Protein AF-A0A7C4EH85-F1 (afdb_monomer_lite)

Foldseek 3Di:
DDDDDDDDDDDDDDDDDDDDDDDPDDPPDPDDPPPDPDQDDPAEAPEEDELCQAWDWDADPLDTDTDHVDDARDQDWHWYHYPLAAATWIWHHHPFKTKIWGWHQDPQRKIKIWMWIGGPFKTKTKIWIDDPQKIKMWIKIATCPCDPVNDHHSKIKIKIWIDGHPDPDDIDIDMDIDSGPQRCCVVCVPCCVVGVCVSCVSSLRNLNVAHDPLLLCLLLPDPDDLVVLLVLLVVLLVQCPPPDPVSVVVSLVVLLNNHLSSLVNLVPDDLVPHDPSSSVSSVVSNVPDDRDDPVRSVVLLQDLVNLLSQLLDPDLVSVVSSQVSVCVVPVPDDADSPDDNSRSSVSSVVVVVVVVVVPDDPPDDD

pLDDT: mean 88.01, std 15.67, range [35.91, 98.5]

Radius of gyration: 28.27 Å; chains: 1; bounding box: 76×63×94 Å

Secondary structure (DSSP, 8-state):
--PPPPPP-------PPP--PPPPP-----------PPPPPTT----B--HHHH-EEEEETTEEEEE--PPP-EEEEEEEB-TTS-SEEEEEEETTEEEEEEEEE-TTS-EEEEEEEEETTEEEEEEEEEETTEEEEEEEEEESS--TTSPPTT-EEEEEEEEETTS-PPPEEEEEEESSHHHHHHH-HHHIIIIIHHHHHHTT-GGGGPPPHHHHHHHHS----HHHHHHHHHHHHHHTT-SSHHHHHHHHHHHHHHTHHHHHHHTTS-GGGS-HHHHHHHHHHHTSS-PPPHHHHHHHHT-HHHHHHHTTSS-HHHHHHHHHHHHHH-TT----SSS-HHHHHHHHHHHHHHHHHTPPPP----

Structure (mmCIF, N/CA/C/O backbone):
data_AF-A0A7C4EH85-F1
#
_entry.id   AF-A0A7C4EH85-F1
#
loop_
_atom_site.group_PDB
_atom_site.id
_atom_site.type_symbol
_atom_site.label_atom_id
_atom_site.label_alt_id
_atom_site.label_comp_id
_atom_site.label_asym_id
_atom_site.label_entity_id
_atom_site.label_seq_id
_atom_site.pdbx_PDB_ins_code
_atom_site.Cartn_x
_atom_site.Cartn_y
_atom_site.Cartn_z
_atom_site.occupancy
_atom_site.B_iso_or_equiv
_atom_site.auth_seq_id
_atom_site.auth_comp_id
_atom_site.auth_asym_id
_atom_site.auth_atom_id
_atom_site.pdbx_PDB_model_num
ATOM 1 N N . MET A 1 1 ? 41.315 37.214 -59.707 1.00 48.12 1 MET A N 1
ATOM 2 C CA . MET A 1 1 ? 40.025 37.128 -58.991 1.00 48.12 1 MET A CA 1
ATOM 3 C C . MET A 1 1 ? 38.889 37.220 -59.999 1.00 48.12 1 MET A C 1
ATOM 5 O O . MET A 1 1 ? 38.723 38.294 -60.564 1.00 48.12 1 MET A O 1
ATOM 9 N N . PRO A 1 2 ? 38.135 36.138 -60.248 1.00 49.56 2 PRO A N 1
ATOM 10 C CA . PRO A 1 2 ? 36.801 36.237 -60.826 1.00 49.56 2 PRO A CA 1
ATOM 11 C C . PRO A 1 2 ? 35.727 35.761 -59.833 1.00 49.56 2 PRO A C 1
ATOM 13 O O . PRO A 1 2 ? 35.886 34.754 -59.143 1.00 49.56 2 PRO A O 1
ATOM 16 N N . LEU A 1 3 ? 34.648 36.538 -59.759 1.00 46.41 3 LEU A N 1
ATOM 17 C CA . LEU A 1 3 ? 33.429 36.288 -58.993 1.00 46.41 3 LEU A CA 1
ATOM 18 C C . LEU A 1 3 ? 32.558 35.250 -59.720 1.00 46.41 3 LEU A C 1
ATOM 20 O O . LEU A 1 3 ? 32.231 35.438 -60.890 1.00 46.41 3 LEU A O 1
ATOM 24 N N . PHE A 1 4 ? 32.159 34.188 -59.018 1.00 42.84 4 PHE A N 1
ATOM 25 C CA . PHE A 1 4 ? 31.114 33.252 -59.449 1.00 42.84 4 PHE A CA 1
ATOM 26 C C . PHE A 1 4 ? 29.771 33.641 -58.808 1.00 42.84 4 PHE A C 1
ATOM 28 O O . PHE A 1 4 ? 29.746 33.907 -57.604 1.00 42.84 4 PHE A O 1
ATOM 35 N N . PRO A 1 5 ? 28.647 33.639 -59.547 1.00 60.78 5 PRO A N 1
ATOM 36 C CA . PRO A 1 5 ? 27.327 33.800 -58.953 1.00 60.78 5 PRO A CA 1
ATOM 37 C C . PRO A 1 5 ? 26.795 32.452 -58.435 1.00 60.78 5 PRO A C 1
ATOM 39 O O . PRO A 1 5 ? 26.790 31.451 -59.150 1.00 60.78 5 PRO A O 1
ATOM 42 N N . MET A 1 6 ? 26.326 32.436 -57.184 1.00 49.03 6 MET A N 1
ATOM 43 C CA . MET A 1 6 ? 25.548 31.336 -56.606 1.00 49.03 6 MET A CA 1
ATOM 44 C C . MET A 1 6 ? 24.111 31.374 -57.142 1.00 49.03 6 MET A C 1
ATOM 46 O O . MET A 1 6 ? 23.395 32.352 -56.936 1.00 49.03 6 MET A O 1
ATOM 50 N N . ALA A 1 7 ? 23.677 30.291 -57.785 1.00 46.84 7 ALA A N 1
ATOM 51 C CA . ALA A 1 7 ? 22.277 30.050 -58.113 1.00 46.84 7 ALA A CA 1
ATOM 52 C C . ALA A 1 7 ? 21.573 29.388 -56.915 1.00 46.84 7 ALA A C 1
ATOM 54 O O . ALA A 1 7 ? 21.952 28.298 -56.490 1.00 46.84 7 ALA A O 1
ATOM 55 N N . VAL A 1 8 ? 20.552 30.052 -56.369 1.00 46.44 8 VAL A N 1
ATOM 56 C CA . VAL A 1 8 ? 19.669 29.513 -55.325 1.00 46.44 8 VAL A CA 1
ATOM 57 C C . VAL A 1 8 ? 18.493 28.812 -56.003 1.00 46.44 8 VAL A C 1
ATOM 59 O O . VAL A 1 8 ? 17.715 29.442 -56.717 1.00 46.44 8 VAL A O 1
ATOM 62 N N . LEU A 1 9 ? 18.369 27.503 -55.783 1.00 43.34 9 LEU A N 1
ATOM 63 C CA . LEU A 1 9 ? 17.254 26.685 -56.255 1.00 43.34 9 LEU A CA 1
ATOM 64 C C . LEU A 1 9 ? 16.119 26.751 -55.217 1.00 43.34 9 LEU A C 1
ATOM 66 O O . LEU A 1 9 ? 16.238 26.194 -54.127 1.00 43.34 9 LEU A O 1
ATOM 70 N N . VAL A 1 10 ? 15.028 27.450 -55.532 1.00 43.28 10 VAL A N 1
ATOM 71 C CA . VAL A 1 10 ? 13.813 27.483 -54.702 1.00 43.28 10 VAL A CA 1
ATOM 72 C C . VAL A 1 10 ? 12.878 26.376 -55.185 1.00 43.28 10 VAL A C 1
ATOM 74 O O . VAL A 1 10 ? 12.303 26.471 -56.266 1.00 43.28 10 VAL A O 1
ATOM 77 N N . ALA A 1 11 ? 12.735 25.313 -54.395 1.00 44.03 11 ALA A N 1
ATOM 78 C CA . ALA A 1 11 ? 11.746 24.269 -54.640 1.00 44.03 11 ALA A CA 1
ATOM 79 C C . ALA A 1 11 ? 10.376 24.721 -54.105 1.00 44.03 11 ALA A C 1
ATOM 81 O O . ALA A 1 11 ? 10.183 24.874 -52.899 1.00 44.03 11 ALA A O 1
ATOM 82 N N . SER A 1 12 ? 9.422 24.948 -55.007 1.00 39.84 12 SER A N 1
ATOM 83 C CA . SER A 1 12 ? 8.027 25.235 -54.665 1.00 39.84 12 SER A CA 1
ATOM 84 C C . SER A 1 12 ? 7.312 23.954 -54.232 1.00 39.84 12 SER A C 1
ATOM 86 O O . SER A 1 12 ? 7.068 23.061 -55.041 1.00 39.84 12 SER A O 1
ATOM 88 N N . VAL A 1 13 ? 6.954 23.869 -52.951 1.00 49.12 13 VAL A N 1
ATOM 89 C CA . VAL A 1 13 ? 6.080 22.819 -52.413 1.00 49.12 13 VAL A CA 1
ATOM 90 C C . VAL A 1 13 ? 4.628 23.243 -52.635 1.00 49.12 13 VAL A C 1
ATOM 92 O O . VAL A 1 13 ? 4.163 24.223 -52.056 1.00 49.12 13 VAL A O 1
ATOM 95 N N . ALA A 1 14 ? 3.911 22.516 -53.491 1.00 47.09 14 ALA A N 1
ATOM 96 C CA . ALA A 1 14 ? 2.476 22.685 -53.678 1.00 47.09 14 ALA A CA 1
ATOM 97 C C . ALA A 1 14 ? 1.724 22.085 -52.477 1.00 47.09 14 ALA A C 1
ATOM 99 O O . ALA A 1 14 ? 1.715 20.872 -52.275 1.00 47.09 14 ALA A O 1
ATOM 100 N N . LEU A 1 15 ? 1.101 22.945 -51.670 1.00 50.19 15 LEU A N 1
ATOM 101 C CA . LEU A 1 15 ? 0.204 22.550 -50.585 1.00 50.19 15 LEU A CA 1
ATOM 102 C C . LEU A 1 15 ? -1.139 22.103 -51.177 1.00 50.19 15 LEU A C 1
ATOM 104 O O . LEU A 1 15 ? -1.885 22.912 -51.730 1.00 50.19 15 LEU A O 1
ATOM 108 N N . ALA A 1 16 ? -1.451 20.813 -51.054 1.00 50.12 16 ALA A N 1
ATOM 109 C CA . ALA A 1 16 ? -2.775 20.286 -51.358 1.00 50.12 16 ALA A CA 1
ATOM 110 C C . ALA A 1 16 ? -3.797 20.838 -50.350 1.00 50.12 16 ALA A C 1
ATOM 112 O O . ALA A 1 16 ? -3.613 20.727 -49.137 1.00 50.12 16 ALA A O 1
ATOM 113 N N . GLN A 1 17 ? -4.872 21.447 -50.854 1.00 54.22 17 GLN A N 1
ATOM 114 C CA . GLN A 1 17 ? -5.958 21.953 -50.018 1.00 54.22 17 GLN A CA 1
ATOM 115 C C . GLN A 1 17 ? -6.784 20.790 -49.438 1.00 54.22 17 GLN A C 1
ATOM 117 O O . GLN A 1 17 ? -7.094 19.842 -50.164 1.00 54.22 17 GLN A O 1
ATOM 122 N N . PRO A 1 18 ? -7.172 20.846 -48.152 1.00 56.66 18 PRO A N 1
ATOM 123 C CA . PRO A 1 18 ? -8.007 19.823 -47.542 1.00 56.66 18 PRO A CA 1
ATOM 124 C C . PRO A 1 18 ? -9.423 19.874 -48.127 1.00 56.66 18 PRO A C 1
ATOM 126 O O . PRO A 1 18 ? -10.150 20.852 -47.966 1.00 56.66 18 PRO A O 1
ATOM 129 N N . THR A 1 19 ? -9.834 18.792 -48.785 1.00 60.72 19 THR A N 1
ATOM 130 C CA . THR A 1 19 ? -11.224 18.558 -49.188 1.00 60.72 19 THR A CA 1
ATOM 131 C C . THR A 1 19 ? -12.105 18.411 -47.949 1.00 60.72 19 THR A C 1
ATOM 133 O O . THR A 1 19 ? -12.072 17.386 -47.264 1.00 60.72 19 THR A O 1
ATOM 136 N N . THR A 1 20 ? -12.905 19.433 -47.660 1.00 54.06 20 THR A N 1
ATOM 137 C CA . THR A 1 20 ? -13.952 19.412 -46.639 1.00 54.06 20 THR A CA 1
ATOM 138 C C . THR A 1 20 ? -15.094 18.502 -47.092 1.00 54.06 20 THR A C 1
ATOM 140 O O . THR A 1 20 ? -15.837 18.809 -48.022 1.00 54.06 20 THR A O 1
ATOM 143 N N . ARG A 1 21 ? -15.243 17.343 -46.437 1.00 60.81 21 ARG A N 1
ATOM 144 C CA . ARG A 1 21 ? -16.452 16.520 -46.580 1.00 60.81 21 ARG A CA 1
ATOM 145 C C . ARG A 1 21 ? -17.619 17.201 -45.848 1.00 60.81 21 ARG A C 1
ATOM 147 O O . ARG A 1 21 ? -17.428 17.632 -44.711 1.00 60.81 21 ARG A O 1
ATOM 154 N N . PRO A 1 22 ? -18.817 17.280 -46.452 1.00 59.03 22 PRO A N 1
ATOM 155 C CA . PRO A 1 22 ? -19.998 17.813 -45.785 1.00 59.03 22 PRO A CA 1
ATOM 156 C C . PRO A 1 22 ? -20.399 16.912 -44.610 1.00 59.03 22 PRO A C 1
ATOM 158 O O . PRO A 1 22 ? -20.541 15.697 -44.757 1.00 59.03 22 PRO A O 1
ATOM 161 N N . ILE A 1 23 ? -20.555 17.521 -43.435 1.00 68.31 23 ILE A N 1
ATOM 162 C CA . ILE A 1 23 ? -21.035 16.868 -42.215 1.00 68.31 23 ILE A CA 1
ATOM 163 C C . ILE A 1 23 ? -22.553 16.667 -42.369 1.00 68.31 23 ILE A C 1
ATOM 165 O O . ILE A 1 23 ? -23.255 17.649 -42.625 1.00 68.31 23 ILE A O 1
ATOM 169 N N . PRO A 1 24 ? -23.084 15.438 -42.247 1.00 65.75 24 PRO A N 1
ATOM 170 C CA . PRO A 1 24 ? -24.524 15.217 -42.284 1.00 65.75 24 PRO A CA 1
ATOM 171 C C . PRO A 1 24 ? -25.209 15.921 -41.098 1.00 65.75 24 PRO A C 1
ATOM 173 O O . PRO A 1 24 ? -24.634 15.979 -40.008 1.00 65.75 24 PRO A O 1
ATOM 176 N N . PRO A 1 25 ? -26.427 16.462 -41.282 1.00 59.72 25 PRO A N 1
ATOM 177 C CA . PRO A 1 25 ? -27.157 17.141 -40.218 1.00 59.72 25 PRO A CA 1
ATOM 178 C C . PRO A 1 25 ? -27.381 16.188 -39.041 1.00 59.72 25 PRO A C 1
ATOM 180 O O . PRO A 1 25 ? -27.838 15.058 -39.214 1.00 59.72 25 PRO A O 1
ATOM 183 N N . ALA A 1 26 ? -27.033 16.648 -37.840 1.00 55.09 26 ALA A N 1
ATOM 184 C CA . ALA A 1 26 ? -27.200 15.887 -36.614 1.00 55.09 26 ALA A CA 1
ATOM 185 C C . ALA A 1 26 ? -28.689 15.598 -36.379 1.00 55.09 26 ALA A C 1
ATOM 187 O O . ALA A 1 26 ? -29.477 16.503 -36.104 1.00 55.09 26 ALA A O 1
ATOM 188 N N . THR A 1 27 ? -29.073 14.326 -36.472 1.00 58.28 27 THR A N 1
ATOM 189 C CA . THR A 1 27 ? -30.375 13.846 -36.012 1.00 58.28 27 THR A CA 1
ATOM 190 C C . THR A 1 27 ? -30.449 14.067 -34.503 1.00 58.28 27 THR A C 1
ATOM 192 O O . THR A 1 27 ? -29.831 13.338 -33.727 1.00 58.28 27 THR A O 1
ATOM 195 N N . VAL A 1 28 ? -31.173 15.106 -34.080 1.00 44.75 28 VAL A N 1
ATOM 196 C CA . VAL A 1 28 ? -31.440 15.401 -32.669 1.00 44.75 28 VAL A CA 1
ATOM 197 C C . VAL A 1 28 ? -32.344 14.294 -32.130 1.00 44.75 28 VAL A C 1
ATOM 199 O O . VAL A 1 28 ? -33.560 14.315 -32.312 1.00 44.75 28 VAL A O 1
ATOM 202 N N . ALA A 1 29 ? -31.742 13.280 -31.512 1.00 49.78 29 ALA A N 1
ATOM 203 C CA . ALA A 1 29 ? -32.477 12.260 -30.783 1.00 49.78 29 ALA A CA 1
ATOM 204 C C . ALA A 1 29 ? -33.235 12.941 -29.636 1.00 49.78 29 ALA A C 1
ATOM 206 O O . ALA A 1 29 ? -32.626 13.599 -28.794 1.00 49.78 29 ALA A O 1
ATOM 207 N N . ALA A 1 30 ? -34.562 12.799 -29.625 1.00 45.06 30 ALA A N 1
ATOM 208 C CA . ALA A 1 30 ? -35.423 13.318 -28.573 1.00 45.06 30 ALA A CA 1
ATOM 209 C C . ALA A 1 30 ? -34.928 12.821 -27.206 1.00 45.06 30 ALA A C 1
ATOM 211 O O . ALA A 1 30 ? -35.024 11.634 -26.878 1.00 45.06 30 ALA A O 1
ATOM 212 N N . THR A 1 31 ? -34.362 13.732 -26.419 1.00 42.31 31 THR A N 1
ATOM 213 C CA . THR A 1 31 ? -33.866 13.478 -25.071 1.00 42.31 31 THR A CA 1
ATOM 214 C C . THR A 1 31 ? -35.053 13.102 -24.196 1.00 42.31 31 THR A C 1
ATOM 216 O O . THR A 1 31 ? -35.865 13.946 -23.820 1.00 42.31 31 THR A O 1
ATOM 219 N N . ARG A 1 32 ? -35.181 11.809 -23.876 1.00 40.78 32 ARG A N 1
ATOM 220 C CA . ARG A 1 32 ? -36.096 11.361 -22.823 1.00 40.78 32 ARG A CA 1
ATOM 221 C C . ARG A 1 32 ? -35.744 12.126 -21.539 1.00 40.78 32 ARG A C 1
ATOM 223 O O . ARG A 1 32 ? -34.559 12.183 -21.203 1.00 40.78 32 ARG A O 1
ATOM 230 N N . PRO A 1 33 ? -36.724 12.710 -20.826 1.00 43.03 33 PRO A N 1
ATOM 231 C CA . PRO A 1 33 ? -36.460 13.386 -19.565 1.00 43.03 33 PRO A CA 1
ATOM 232 C C . PRO A 1 33 ? -35.800 12.391 -18.611 1.00 43.03 33 PRO A C 1
ATOM 234 O O . PRO A 1 33 ? -36.385 11.368 -18.253 1.00 43.03 33 PRO A O 1
ATOM 237 N N . VAL A 1 34 ? -34.548 12.668 -18.244 1.00 53.91 34 VAL A N 1
ATOM 238 C CA . VAL A 1 34 ? -33.833 11.908 -17.222 1.00 53.91 34 VAL A CA 1
ATOM 239 C C . VAL A 1 34 ? -34.588 12.148 -15.924 1.00 53.91 34 VAL A C 1
ATOM 241 O O . VAL A 1 34 ? -34.595 13.262 -15.400 1.00 53.91 34 VAL A O 1
ATOM 244 N N . PHE A 1 35 ? -35.279 11.117 -15.445 1.00 40.50 35 PHE A N 1
ATOM 245 C CA . PHE A 1 35 ? -35.987 11.155 -14.175 1.00 40.50 35 PHE A CA 1
ATOM 246 C C . PHE A 1 35 ? -34.942 11.371 -13.078 1.00 40.50 35 PHE A C 1
ATOM 248 O O . PHE A 1 35 ? -34.214 10.452 -12.710 1.00 40.50 35 PHE A O 1
ATOM 255 N N . ARG A 1 36 ? -34.800 12.616 -12.615 1.00 50.03 36 ARG A N 1
ATOM 256 C CA . ARG A 1 36 ? -33.929 12.958 -11.493 1.00 50.03 36 ARG A CA 1
ATOM 257 C C . ARG A 1 36 ? -34.681 12.498 -10.241 1.00 50.03 36 ARG A C 1
ATOM 259 O O . ARG A 1 36 ? -35.723 13.086 -9.950 1.00 50.03 36 ARG A O 1
ATOM 266 N N . PRO A 1 37 ? -34.249 11.429 -9.548 1.00 57.47 37 PRO A N 1
ATOM 267 C CA . PRO A 1 37 ? -34.925 11.013 -8.328 1.00 57.47 37 PRO A CA 1
ATOM 268 C C . PRO A 1 37 ? -34.951 12.193 -7.352 1.00 57.47 37 PRO A C 1
ATOM 270 O O . PRO A 1 37 ? -33.990 12.964 -7.280 1.00 57.47 37 PRO A O 1
ATOM 273 N N . ALA A 1 38 ? -36.071 12.358 -6.645 1.00 67.56 38 ALA A N 1
ATOM 274 C CA . ALA A 1 38 ? -36.221 13.419 -5.660 1.00 67.56 38 ALA A CA 1
ATOM 275 C C . ALA A 1 38 ? -35.059 13.364 -4.646 1.00 67.56 38 ALA A C 1
ATOM 277 O O . ALA A 1 38 ? -34.637 12.263 -4.268 1.00 67.56 38 ALA A O 1
ATOM 278 N N . PRO A 1 39 ? -34.518 14.520 -4.219 1.00 64.31 39 PRO A N 1
ATOM 279 C CA . PRO A 1 39 ? -33.462 14.552 -3.217 1.00 64.31 39 PRO A CA 1
ATOM 280 C C . PRO A 1 39 ? -33.951 13.835 -1.955 1.00 64.31 39 PRO A C 1
ATOM 282 O O . PRO A 1 39 ? -34.999 14.179 -1.408 1.00 64.31 39 PRO A O 1
ATOM 285 N N . ARG A 1 40 ? -33.220 12.801 -1.519 1.00 66.19 40 ARG A N 1
ATOM 286 C CA . ARG A 1 40 ? -33.536 12.100 -0.267 1.00 66.19 40 ARG A CA 1
ATOM 287 C C . ARG A 1 40 ? -33.377 13.064 0.918 1.00 66.19 40 ARG A C 1
ATOM 289 O O . ARG A 1 40 ? -32.521 13.951 0.845 1.00 66.19 40 ARG A O 1
ATOM 296 N N . PRO A 1 41 ? -34.154 12.895 2.002 1.00 68.81 41 PRO A N 1
ATOM 297 C CA . PRO A 1 41 ? -34.027 13.723 3.195 1.00 68.81 41 PRO A CA 1
ATOM 298 C C . PRO A 1 41 ? -32.587 13.729 3.726 1.00 68.81 41 PRO A C 1
ATOM 300 O O . PRO A 1 41 ? -31.905 12.701 3.770 1.00 68.81 41 PRO A O 1
ATOM 303 N N . LEU A 1 42 ? -32.111 14.912 4.114 1.00 71.38 42 LEU A N 1
ATOM 304 C CA . LEU A 1 42 ? -30.781 15.098 4.686 1.00 71.38 42 LEU A CA 1
ATOM 305 C C . LEU A 1 42 ? -30.657 14.305 5.997 1.00 71.38 42 LEU A C 1
ATOM 307 O O . LEU A 1 42 ? -31.490 14.444 6.887 1.00 71.38 42 LEU A O 1
ATOM 311 N N . GLY A 1 43 ? -29.595 13.506 6.127 1.00 76.00 43 GLY A N 1
ATOM 312 C CA . GLY A 1 43 ? -29.253 12.820 7.379 1.00 76.00 43 GLY A CA 1
ATOM 313 C C . GLY A 1 43 ? -29.816 11.407 7.551 1.00 76.00 43 GLY A C 1
ATOM 314 O O . GLY A 1 43 ? -29.549 10.787 8.577 1.00 76.00 43 GLY A O 1
ATOM 315 N N . GLU A 1 44 ? -30.529 10.852 6.566 1.00 87.25 44 GLU A N 1
ATOM 316 C CA . GLU A 1 44 ? -30.955 9.452 6.654 1.00 87.25 44 GLU A CA 1
ATOM 317 C C . GLU A 1 44 ? -29.749 8.494 6.676 1.00 87.25 44 GLU A C 1
ATOM 319 O O . GLU A 1 44 ? -28.809 8.666 5.879 1.00 87.25 44 GLU A O 1
ATOM 324 N N . PRO A 1 45 ? -29.766 7.460 7.537 1.00 93.12 45 PRO A N 1
ATOM 325 C CA . PRO A 1 45 ? -28.723 6.443 7.554 1.00 93.12 45 PRO A CA 1
ATOM 326 C C . PRO A 1 45 ? -28.618 5.756 6.187 1.00 93.12 45 PRO A C 1
ATOM 328 O O . PRO A 1 45 ? -29.604 5.585 5.472 1.00 93.12 45 PRO A O 1
ATOM 331 N N . LEU A 1 46 ? -27.406 5.356 5.804 1.00 92.38 46 LEU A N 1
ATOM 332 C CA . LEU A 1 46 ? -27.154 4.669 4.530 1.00 92.38 46 LEU A CA 1
ATOM 333 C C . LEU A 1 46 ? -27.583 3.194 4.536 1.00 92.38 46 LEU A C 1
ATOM 335 O O . LEU A 1 46 ? -27.589 2.555 3.487 1.00 92.38 46 LEU A O 1
ATOM 339 N N . GLY A 1 47 ? -27.953 2.658 5.700 1.00 94.94 47 GLY A N 1
ATOM 340 C CA . GLY A 1 47 ? -28.217 1.236 5.880 1.00 94.94 47 GLY A CA 1
ATOM 341 C C . GLY A 1 47 ? -26.921 0.427 5.921 1.00 94.94 47 GLY A C 1
ATOM 342 O O . GLY A 1 47 ? -25.907 0.896 6.441 1.00 94.94 47 GLY A O 1
ATOM 343 N N . LYS A 1 48 ? -26.972 -0.802 5.398 1.00 97.19 48 LYS A N 1
ATOM 344 C CA . LYS A 1 48 ? -25.820 -1.707 5.313 1.00 97.19 48 LYS A CA 1
ATOM 345 C C . LYS A 1 48 ? -25.141 -1.554 3.957 1.00 97.19 48 LYS A C 1
ATOM 347 O O . LYS A 1 48 ? -25.785 -1.799 2.939 1.00 97.19 48 LYS A O 1
ATOM 352 N N . VAL A 1 49 ? -23.866 -1.181 3.947 1.00 97.06 49 VAL A N 1
ATOM 353 C CA . VAL A 1 49 ? -23.077 -1.019 2.717 1.00 97.06 49 VAL A CA 1
ATOM 354 C C . VAL A 1 49 ? -21.694 -1.636 2.947 1.00 97.06 49 VAL A C 1
ATOM 356 O O . VAL A 1 49 ? -21.087 -1.336 3.975 1.00 97.06 49 VAL A O 1
ATOM 359 N N . PRO A 1 50 ? -21.196 -2.504 2.049 1.00 96.81 50 PRO A N 1
ATOM 360 C CA . PRO A 1 50 ? -19.893 -3.135 2.224 1.00 96.81 50 PRO A CA 1
ATOM 361 C C . PRO A 1 50 ? -18.761 -2.113 2.101 1.00 96.81 50 PRO A C 1
ATOM 363 O O . PRO A 1 50 ? -18.856 -1.141 1.341 1.00 96.81 50 PRO A O 1
ATOM 366 N N . LEU A 1 51 ? -17.661 -2.353 2.817 1.00 96.62 51 LEU A N 1
ATOM 367 C CA . LEU A 1 51 ? -16.520 -1.435 2.855 1.00 96.62 51 LEU A CA 1
ATOM 368 C C . LEU A 1 51 ? -15.992 -1.122 1.451 1.00 96.62 51 LEU A C 1
ATOM 370 O O . LEU A 1 51 ? -15.743 0.036 1.141 1.00 96.62 51 LEU A O 1
ATOM 374 N N . ARG A 1 52 ? -15.904 -2.128 0.572 1.00 94.69 52 ARG A N 1
ATOM 375 C CA . ARG A 1 52 ? -15.380 -1.985 -0.800 1.00 94.69 52 ARG A CA 1
ATOM 376 C C . ARG A 1 52 ? -16.203 -1.081 -1.726 1.00 94.69 52 ARG A C 1
ATOM 378 O O . ARG A 1 52 ? -15.682 -0.676 -2.767 1.00 94.69 52 ARG A O 1
ATOM 385 N N . ASP A 1 53 ? -17.464 -0.822 -1.381 1.00 95.56 53 ASP A N 1
ATOM 386 C CA . ASP A 1 53 ? -18.357 0.080 -2.118 1.00 95.56 53 ASP A CA 1
ATOM 387 C C . ASP A 1 53 ? -18.315 1.489 -1.501 1.00 95.56 53 ASP A C 1
ATOM 389 O O . ASP A 1 53 ? -18.425 2.498 -2.200 1.00 95.56 53 ASP A O 1
ATOM 393 N N . LEU A 1 54 ? -18.087 1.575 -0.185 1.00 96.00 54 LEU A N 1
ATOM 394 C CA . LEU A 1 54 ? -17.936 2.842 0.527 1.00 96.00 54 LEU A CA 1
ATOM 395 C C . LEU A 1 54 ? -16.569 3.484 0.317 1.00 96.00 54 LEU A C 1
ATOM 397 O O . LEU A 1 54 ? -16.521 4.684 0.054 1.00 96.00 54 LEU A O 1
ATOM 401 N N . CYS A 1 55 ? -15.492 2.720 0.486 1.00 97.00 55 CYS A N 1
ATOM 402 C CA . CYS A 1 55 ? -14.104 3.164 0.519 1.00 97.00 55 CYS A CA 1
ATOM 403 C C . CYS A 1 55 ? -13.206 2.086 -0.091 1.00 97.00 55 CYS A C 1
ATOM 405 O O . CYS A 1 55 ? -12.823 1.123 0.576 1.00 97.00 55 CYS A O 1
ATOM 407 N N . ARG A 1 56 ? -12.842 2.246 -1.360 1.00 96.38 56 ARG A N 1
ATOM 408 C CA . ARG A 1 56 ? -11.833 1.402 -1.994 1.00 96.38 56 ARG A CA 1
ATOM 409 C C . ARG A 1 56 ? -10.548 2.191 -2.153 1.00 96.38 56 ARG A C 1
ATOM 411 O O . ARG A 1 56 ? -10.490 3.127 -2.948 1.00 96.38 56 ARG A O 1
ATOM 418 N N . LEU A 1 57 ? -9.537 1.775 -1.400 1.00 97.12 57 LEU A N 1
ATOM 419 C CA . LEU A 1 57 ? -8.188 2.312 -1.484 1.00 97.12 57 LEU A CA 1
ATOM 420 C C . LEU A 1 57 ? -7.396 1.559 -2.558 1.00 97.12 57 LEU A C 1
ATOM 422 O O . LEU A 1 57 ? -7.346 0.327 -2.545 1.00 97.12 57 LEU A O 1
ATOM 426 N N . SER A 1 58 ? -6.757 2.278 -3.471 1.00 96.06 58 SER A N 1
ATOM 427 C CA . SER A 1 58 ? -5.858 1.725 -4.490 1.00 96.06 58 SER A CA 1
ATOM 428 C C . SER A 1 58 ? -4.586 2.562 -4.606 1.00 96.06 58 SER A C 1
ATOM 430 O O . SER A 1 58 ? -4.526 3.688 -4.122 1.00 96.06 58 SER A O 1
ATOM 432 N N . MET A 1 59 ? -3.553 1.991 -5.228 1.00 95.12 59 MET A N 1
ATOM 433 C CA . MET A 1 59 ? -2.358 2.727 -5.640 1.00 95.12 59 MET A CA 1
ATOM 434 C C . MET A 1 59 ? -2.428 2.977 -7.146 1.00 95.12 59 MET A C 1
ATOM 436 O O . MET A 1 59 ? -2.484 2.022 -7.919 1.00 95.12 59 MET A O 1
ATOM 440 N N . GLU A 1 60 ? -2.382 4.238 -7.566 1.00 93.00 60 GLU A N 1
ATOM 441 C CA . GLU A 1 60 ? -2.316 4.646 -8.970 1.00 93.00 60 GLU A CA 1
ATOM 442 C C . GLU A 1 60 ? -1.184 5.660 -9.148 1.00 93.00 60 GLU A C 1
ATOM 444 O O . GLU A 1 60 ? -1.169 6.709 -8.514 1.00 93.00 60 GLU A O 1
ATOM 449 N N . ASN A 1 61 ? -0.197 5.347 -9.994 1.00 88.38 61 ASN A N 1
ATOM 450 C CA . ASN A 1 61 ? 0.958 6.222 -10.256 1.00 88.38 61 ASN A CA 1
ATOM 451 C C . ASN A 1 61 ? 1.686 6.699 -8.978 1.00 88.38 61 ASN A C 1
ATOM 453 O O . ASN A 1 61 ? 2.093 7.856 -8.878 1.00 88.38 61 ASN A O 1
ATOM 457 N N . GLY A 1 62 ? 1.815 5.822 -7.976 1.00 89.44 62 GLY A N 1
ATOM 458 C CA . GLY A 1 62 ? 2.430 6.153 -6.683 1.00 89.44 62 GLY A CA 1
ATOM 459 C C . GLY A 1 62 ? 1.543 6.980 -5.739 1.00 89.44 62 GLY A C 1
ATOM 460 O O . GLY A 1 62 ? 1.978 7.328 -4.640 1.00 89.44 62 GLY A O 1
ATOM 461 N N . GLN A 1 63 ? 0.299 7.270 -6.125 1.00 95.69 63 GLN A N 1
ATOM 462 C CA . GLN A 1 63 ? -0.686 7.975 -5.310 1.00 95.69 63 GLN A CA 1
ATOM 463 C C . GLN A 1 63 ? -1.740 7.015 -4.763 1.00 95.69 63 GLN A C 1
ATOM 465 O O . GLN A 1 63 ? -2.154 6.072 -5.432 1.00 95.69 63 GLN A O 1
ATOM 470 N N . ILE A 1 64 ? -2.161 7.257 -3.527 1.00 97.00 64 ILE A N 1
ATOM 471 C CA . ILE A 1 64 ? -3.289 6.592 -2.897 1.00 97.00 64 ILE A CA 1
ATOM 472 C C . ILE A 1 64 ? -4.546 7.225 -3.478 1.00 97.00 64 ILE A C 1
ATOM 474 O O . ILE A 1 64 ? -4.820 8.407 -3.263 1.00 97.00 64 ILE A O 1
ATOM 478 N N . GLU A 1 65 ? -5.318 6.424 -4.192 1.00 97.00 65 GLU A N 1
ATOM 479 C CA . GLU A 1 65 ? -6.623 6.804 -4.702 1.00 97.00 65 GLU A CA 1
ATOM 480 C C . GLU A 1 65 ? -7.715 6.200 -3.829 1.00 97.00 65 GLU A C 1
ATOM 482 O O . GLU A 1 65 ? -7.596 5.086 -3.311 1.00 97.00 65 GLU A O 1
ATOM 487 N N . VAL A 1 66 ? -8.791 6.964 -3.656 1.00 96.69 66 VAL A N 1
ATOM 488 C CA . VAL A 1 66 ? -9.970 6.525 -2.915 1.00 96.69 66 VAL A CA 1
ATOM 489 C C . VAL A 1 66 ? -11.160 6.615 -3.843 1.00 96.69 66 VAL A C 1
ATOM 491 O O . VAL A 1 66 ? -11.549 7.699 -4.276 1.00 96.69 66 VAL A O 1
ATOM 494 N N . THR A 1 67 ? -11.742 5.463 -4.142 1.00 96.25 67 THR A N 1
ATOM 495 C CA . THR A 1 67 ? -12.942 5.360 -4.968 1.00 96.25 67 THR A CA 1
ATOM 496 C C . THR A 1 67 ? -14.134 4.963 -4.105 1.00 96.25 67 THR A C 1
ATOM 498 O O . THR A 1 67 ? -14.009 4.210 -3.137 1.00 96.25 67 THR A O 1
ATOM 501 N N . THR A 1 68 ? -15.302 5.509 -4.434 1.00 95.81 68 THR A N 1
ATOM 502 C CA . THR A 1 68 ? -16.565 5.236 -3.743 1.00 95.81 68 THR A CA 1
ATOM 503 C C . THR A 1 68 ? -17.686 5.117 -4.766 1.00 95.81 68 THR A C 1
ATOM 505 O O . THR A 1 68 ? -17.687 5.822 -5.776 1.00 95.81 68 THR A O 1
ATOM 508 N N . THR A 1 69 ? -18.645 4.226 -4.524 1.00 94.69 69 THR A N 1
ATOM 509 C CA . THR A 1 69 ? -19.860 4.117 -5.347 1.00 94.69 69 THR A CA 1
ATOM 510 C C . THR A 1 69 ? -20.972 5.036 -4.847 1.00 94.69 69 THR A C 1
ATOM 512 O O . THR A 1 69 ? -22.046 5.094 -5.451 1.00 94.69 69 THR A O 1
ATOM 515 N N . LEU A 1 70 ? -20.757 5.733 -3.726 1.00 91.88 70 LEU A N 1
ATOM 516 C CA . LEU A 1 70 ? -21.714 6.693 -3.203 1.00 91.88 70 LEU A CA 1
ATOM 517 C C . LEU A 1 70 ? -21.834 7.883 -4.155 1.00 91.88 70 LEU A C 1
ATOM 519 O O . LEU A 1 70 ? -20.847 8.484 -4.571 1.00 91.88 70 LEU A O 1
ATOM 523 N N . GLN A 1 71 ? -23.071 8.256 -4.471 1.00 88.56 71 GLN A N 1
ATOM 524 C CA . GLN A 1 71 ? -23.329 9.528 -5.134 1.00 88.56 71 GLN A CA 1
ATOM 525 C C . GLN A 1 71 ? -23.056 10.667 -4.146 1.00 88.56 71 GLN A C 1
ATOM 527 O O . GLN A 1 71 ? -23.369 10.538 -2.962 1.00 88.56 71 GLN A O 1
ATOM 532 N N . SER A 1 72 ? -22.501 11.782 -4.629 1.00 82.38 72 SER A N 1
ATOM 533 C CA . SER A 1 72 ? -22.377 13.006 -3.829 1.00 82.38 72 SER A CA 1
ATOM 534 C C . SER A 1 72 ? -23.762 13.390 -3.309 1.00 82.38 72 SER A C 1
ATOM 536 O O . SER A 1 72 ? -24.686 13.598 -4.098 1.00 82.38 72 SER A O 1
ATOM 538 N N . THR A 1 73 ? -23.934 13.404 -1.984 1.00 75.69 73 THR A N 1
ATOM 539 C CA . THR A 1 73 ? -25.242 13.682 -1.375 1.00 75.69 73 THR A CA 1
ATOM 540 C C . THR A 1 73 ? -25.255 15.006 -0.635 1.00 75.69 73 THR A C 1
ATOM 542 O O . THR A 1 73 ? -26.032 15.893 -0.975 1.00 75.69 73 THR A O 1
ATOM 545 N N . SER A 1 74 ? -24.439 15.143 0.412 1.00 78.00 74 SER A N 1
ATOM 546 C CA . SER A 1 74 ? -24.442 16.316 1.287 1.00 78.00 74 SER A CA 1
ATOM 547 C C . SER A 1 74 ? -23.178 16.361 2.142 1.00 78.00 74 SER A C 1
ATOM 549 O O . SER A 1 74 ? -22.502 15.351 2.334 1.00 78.00 74 SER A O 1
ATOM 551 N N . ALA A 1 75 ? -22.883 17.536 2.698 1.00 87.44 75 ALA A N 1
ATOM 552 C CA . ALA A 1 75 ? -21.775 17.733 3.632 1.00 87.44 75 ALA A CA 1
ATOM 553 C C . ALA A 1 75 ? -22.045 17.173 5.047 1.00 87.44 75 ALA A C 1
ATOM 555 O O . ALA A 1 75 ? -21.207 17.325 5.934 1.00 87.44 75 ALA A O 1
ATOM 556 N N . MET A 1 76 ? -23.207 16.556 5.290 1.00 91.06 76 MET A N 1
ATOM 557 C CA . MET A 1 76 ? -23.555 16.008 6.602 1.00 91.06 76 MET A CA 1
ATOM 558 C C . MET A 1 76 ? -23.064 14.569 6.745 1.00 91.06 76 MET A C 1
ATOM 560 O O . MET A 1 76 ? -23.205 13.763 5.826 1.00 91.06 76 MET A O 1
ATOM 564 N N . ALA A 1 77 ? -22.540 14.235 7.926 1.00 94.44 77 ALA A N 1
ATOM 565 C CA . ALA A 1 77 ? -22.168 12.866 8.257 1.00 94.44 77 ALA A CA 1
ATOM 566 C C . ALA A 1 77 ? -23.411 11.977 8.334 1.00 94.44 77 ALA A C 1
ATOM 568 O O . ALA A 1 77 ? -24.391 12.317 8.999 1.00 94.44 77 ALA A O 1
ATOM 569 N N . ARG A 1 78 ? -23.356 10.827 7.667 1.00 94.44 78 ARG A N 1
ATOM 570 C CA . ARG A 1 78 ? -24.441 9.847 7.629 1.00 94.44 78 ARG A CA 1
ATOM 571 C C . ARG A 1 78 ? -23.994 8.566 8.320 1.00 94.44 78 ARG A C 1
ATOM 573 O O . ARG A 1 78 ? -22.957 8.025 7.929 1.00 94.44 78 ARG A O 1
ATOM 580 N N . PRO A 1 79 ? -24.750 8.059 9.305 1.00 96.06 79 PRO A N 1
ATOM 581 C CA . PRO A 1 79 ? -24.483 6.749 9.878 1.00 96.06 79 PRO A CA 1
ATOM 582 C C . PRO A 1 79 ? -24.569 5.661 8.804 1.00 96.06 79 PRO A C 1
ATOM 584 O O . PRO A 1 79 ? -25.457 5.690 7.943 1.00 96.06 79 PRO A O 1
ATOM 587 N N . VAL A 1 80 ? -23.662 4.694 8.864 1.00 96.75 80 VAL A N 1
ATOM 588 C CA . VAL A 1 80 ? -23.626 3.542 7.961 1.00 96.75 80 VAL A CA 1
ATOM 589 C C . VAL A 1 80 ? -23.194 2.300 8.732 1.00 96.75 80 VAL A C 1
ATOM 591 O O . VAL A 1 80 ? -22.352 2.367 9.623 1.00 96.75 80 VAL A O 1
ATOM 594 N N . THR A 1 81 ? -23.791 1.157 8.414 1.00 97.56 81 THR A N 1
ATOM 595 C CA . THR A 1 81 ? -23.364 -0.140 8.941 1.00 97.56 81 THR A CA 1
ATOM 596 C C . THR A 1 81 ? -22.476 -0.814 7.904 1.00 97.56 81 THR A C 1
ATOM 598 O O . THR A 1 81 ? -22.925 -1.057 6.784 1.00 97.56 81 THR A O 1
ATOM 601 N N . ILE A 1 82 ? -21.239 -1.132 8.280 1.00 97.69 82 ILE A N 1
ATOM 602 C CA . ILE A 1 82 ? -20.241 -1.746 7.400 1.00 97.69 82 ILE A CA 1
ATOM 603 C C . ILE A 1 82 ? -19.992 -3.171 7.899 1.00 97.69 82 ILE A C 1
ATOM 605 O O . ILE A 1 82 ? -19.428 -3.317 8.977 1.00 97.69 82 ILE A O 1
ATOM 609 N N . PRO A 1 83 ? -20.442 -4.222 7.191 1.00 97.31 83 PRO A N 1
ATOM 610 C CA . PRO A 1 83 ? -20.332 -5.606 7.661 1.00 97.31 83 PRO A CA 1
ATOM 611 C C . PRO A 1 83 ? -18.910 -6.056 8.016 1.00 97.31 83 PRO A C 1
ATOM 613 O O . PRO A 1 83 ? -18.741 -6.934 8.854 1.00 97.31 83 PRO A O 1
ATOM 616 N N . GLU A 1 84 ? -17.906 -5.482 7.358 1.00 95.19 84 GLU A N 1
ATOM 617 C CA . GLU A 1 84 ? -16.495 -5.825 7.518 1.00 95.19 84 GLU A CA 1
ATOM 618 C C . GLU A 1 84 ? -15.808 -5.075 8.667 1.00 95.19 84 GLU A C 1
ATOM 620 O O . GLU A 1 84 ? -14.698 -5.441 9.045 1.00 95.19 84 GLU A O 1
ATOM 625 N N . LEU A 1 85 ? -16.441 -4.029 9.213 1.00 96.50 85 LEU A N 1
ATOM 626 C CA . LEU A 1 85 ? -15.885 -3.225 10.297 1.00 96.50 85 LEU A CA 1
ATOM 627 C C . LEU A 1 85 ? -16.734 -3.357 11.555 1.00 96.50 85 LEU A C 1
ATOM 629 O O . LEU A 1 85 ? -17.925 -3.048 11.565 1.00 96.50 85 LEU A O 1
ATOM 633 N N . ASP A 1 86 ? -16.088 -3.726 12.654 1.00 96.06 86 ASP A N 1
ATOM 634 C CA . ASP A 1 86 ? -16.708 -3.628 13.967 1.00 96.06 86 ASP A CA 1
ATOM 635 C C . ASP A 1 86 ? -16.859 -2.155 14.378 1.00 96.06 86 ASP A C 1
ATOM 637 O O . ASP A 1 86 ? -15.958 -1.336 14.165 1.00 96.06 86 ASP A O 1
ATOM 641 N N . GLY A 1 87 ? -17.967 -1.833 15.046 1.00 96.44 87 GLY A N 1
ATOM 642 C CA . GLY A 1 87 ? -18.206 -0.516 15.634 1.00 96.44 87 GLY A CA 1
ATOM 643 C C . GLY A 1 87 ? -19.273 0.313 14.921 1.00 96.44 87 GLY A C 1
ATOM 644 O O . GLY A 1 87 ? -20.182 -0.205 14.272 1.00 96.44 87 GLY A O 1
ATOM 645 N N . GLN A 1 88 ? -19.206 1.626 15.126 1.00 97.56 88 GLN A N 1
ATOM 646 C CA . GLN A 1 88 ? -20.119 2.600 14.541 1.00 97.56 88 GLN A CA 1
ATOM 647 C C . GLN A 1 88 ? -19.393 3.392 13.461 1.00 97.56 88 GLN A C 1
ATOM 649 O O . GLN A 1 88 ? -18.432 4.105 13.745 1.00 97.56 88 GLN A O 1
ATOM 654 N N . SER A 1 89 ? -19.886 3.295 12.228 1.00 98.12 89 SER A N 1
ATOM 655 C CA . SER A 1 89 ? -19.328 4.014 11.089 1.00 98.12 89 SER A CA 1
ATOM 656 C C . SER A 1 89 ? -20.211 5.186 10.671 1.00 98.12 89 SER A C 1
ATOM 658 O O . SER A 1 89 ? -21.444 5.125 10.702 1.00 98.12 89 SER A O 1
ATOM 660 N N . LYS A 1 90 ? -19.568 6.266 10.232 1.00 97.25 90 LYS A N 1
ATOM 661 C CA . LYS A 1 90 ? -20.216 7.396 9.568 1.00 97.25 90 LYS A CA 1
ATOM 662 C C . LYS A 1 90 ? -19.402 7.822 8.354 1.00 97.25 90 LYS A C 1
ATOM 664 O O . LYS A 1 90 ? -18.177 7.727 8.354 1.00 97.25 90 LYS A O 1
ATOM 669 N N . VAL A 1 91 ? -20.093 8.310 7.331 1.00 96.81 91 VAL A N 1
ATOM 670 C CA . VAL A 1 91 ? -19.469 8.771 6.089 1.00 96.81 91 VAL A CA 1
ATOM 671 C C . VAL A 1 91 ? -19.984 10.150 5.692 1.00 96.81 91 VAL A C 1
ATOM 673 O O . VAL A 1 91 ? -21.162 10.466 5.868 1.00 96.81 91 VAL A O 1
ATOM 676 N N . ILE A 1 92 ? -19.091 10.970 5.154 1.00 95.94 92 ILE A N 1
ATOM 677 C CA . ILE A 1 92 ? -19.381 12.231 4.475 1.00 95.94 92 ILE A CA 1
ATOM 678 C C . ILE A 1 92 ? -18.911 12.059 3.032 1.00 95.94 92 ILE A C 1
ATOM 680 O O . ILE A 1 92 ? -17.770 11.668 2.802 1.00 95.94 92 ILE A O 1
ATOM 684 N N . CYS A 1 93 ? -19.779 12.354 2.067 1.00 94.75 93 CYS A N 1
ATOM 685 C CA . CYS A 1 93 ? -19.442 12.315 0.647 1.00 94.75 93 CYS A CA 1
ATOM 686 C C . CYS A 1 93 ? -20.019 13.553 -0.042 1.00 94.75 93 CYS A C 1
ATOM 688 O O . CYS A 1 93 ? -21.232 13.662 -0.254 1.00 94.75 93 CYS A O 1
ATOM 690 N N . HIS A 1 94 ? -19.129 14.487 -0.359 1.00 93.19 94 HIS A N 1
ATOM 691 C CA . HIS A 1 94 ? -19.408 15.752 -1.024 1.00 93.19 94 HIS A CA 1
ATOM 692 C C . HIS A 1 94 ? -18.349 16.005 -2.109 1.00 93.19 94 HIS A C 1
ATOM 694 O O . HIS A 1 94 ? -17.266 15.434 -2.041 1.00 93.19 94 HIS A O 1
ATOM 700 N N . ASP A 1 95 ? -18.636 16.868 -3.087 1.00 88.75 95 ASP A N 1
ATOM 701 C CA . ASP A 1 95 ? -17.922 16.968 -4.378 1.00 88.75 95 ASP A CA 1
ATOM 702 C C . ASP A 1 95 ? -16.383 17.010 -4.298 1.00 88.75 95 ASP A C 1
ATOM 704 O O . ASP A 1 95 ? -15.705 16.543 -5.208 1.00 88.75 95 ASP A O 1
ATOM 708 N N . TYR A 1 96 ? -15.821 17.527 -3.204 1.00 90.50 96 TYR A N 1
ATOM 709 C CA . TYR A 1 96 ? -14.372 17.639 -2.990 1.00 90.50 96 TYR A CA 1
ATOM 710 C C . TYR A 1 96 ? -13.893 17.051 -1.661 1.00 90.50 96 TYR A C 1
ATOM 712 O O . TYR A 1 96 ? -12.735 17.245 -1.280 1.00 90.50 96 TYR A O 1
ATOM 720 N N . ILE A 1 97 ? -14.793 16.414 -0.911 1.00 94.50 97 ILE A N 1
ATOM 721 C CA . ILE A 1 97 ? -14.526 15.904 0.430 1.00 94.50 97 ILE A CA 1
ATOM 722 C C . ILE A 1 97 ? -15.193 14.545 0.580 1.00 94.50 97 ILE A C 1
ATOM 724 O O . ILE A 1 97 ? -16.419 14.430 0.573 1.00 94.50 97 ILE A O 1
ATOM 728 N N . TYR A 1 98 ? -14.368 13.538 0.818 1.00 96.81 98 TYR A N 1
ATOM 729 C CA . TYR A 1 98 ? -14.811 12.249 1.308 1.00 96.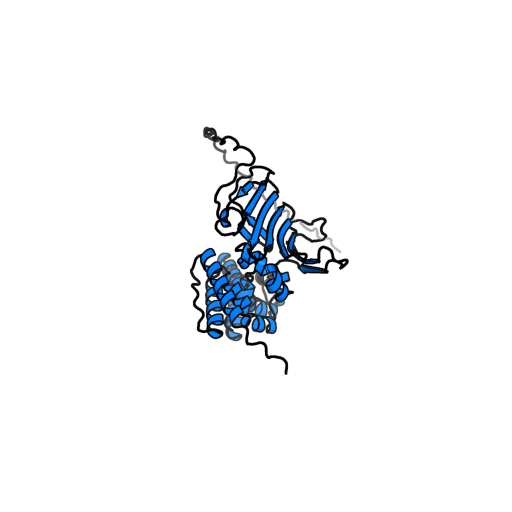81 98 TYR A CA 1
ATOM 730 C C . TYR A 1 98 ? -14.210 12.017 2.694 1.00 96.81 98 TYR A C 1
ATOM 732 O O . TYR A 1 98 ? -13.042 12.322 2.929 1.00 96.81 98 TYR A O 1
ATOM 740 N N . SER A 1 99 ? -15.013 11.522 3.629 1.00 97.44 99 SER A N 1
ATOM 741 C CA . SER A 1 99 ? -14.561 11.174 4.974 1.00 97.44 99 SER A CA 1
ATOM 742 C C . SER A 1 99 ? -15.287 9.925 5.438 1.00 97.44 99 SER A C 1
ATOM 744 O O . SER A 1 99 ? -16.514 9.926 5.499 1.00 97.44 99 SER A O 1
ATOM 746 N N . LEU A 1 100 ? -14.546 8.876 5.771 1.00 97.88 100 LEU A N 1
ATOM 747 C CA . LEU A 1 100 ? -15.044 7.700 6.475 1.00 97.88 100 LEU A CA 1
ATOM 748 C C . LEU A 1 100 ? -14.451 7.704 7.880 1.00 97.88 100 LEU A C 1
ATOM 750 O O . LEU A 1 100 ? -13.237 7.795 8.026 1.00 97.88 100 LEU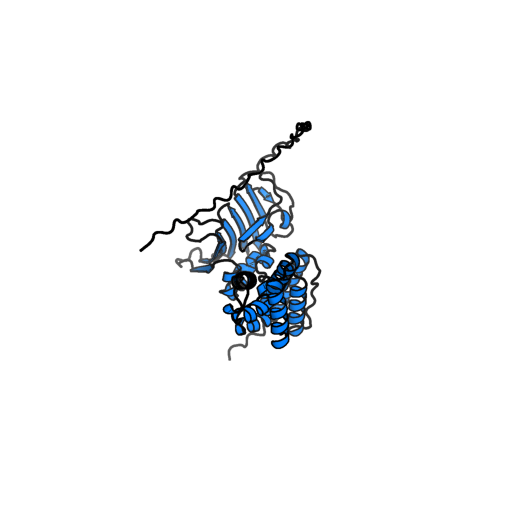 A O 1
ATOM 754 N N . GLU A 1 101 ? -15.287 7.571 8.902 1.00 98.19 101 GLU A N 1
ATOM 755 C CA . GLU A 1 101 ? -14.859 7.425 10.292 1.00 98.19 101 GLU A CA 1
ATOM 756 C C . GLU A 1 101 ? -15.554 6.210 10.903 1.00 98.19 101 GLU A C 1
ATOM 758 O O . GLU A 1 101 ? -16.779 6.102 10.841 1.00 98.19 101 GLU A O 1
ATOM 763 N N . ASN A 1 102 ? -14.774 5.314 11.500 1.00 98.25 102 ASN A N 1
ATOM 764 C CA . ASN A 1 102 ? -15.258 4.160 12.243 1.00 98.25 102 ASN A CA 1
ATOM 765 C C . ASN A 1 102 ? -14.776 4.229 13.693 1.00 98.25 102 ASN A C 1
ATOM 767 O O . ASN A 1 102 ? -13.572 4.319 13.937 1.00 98.25 102 ASN A O 1
ATOM 771 N N . LEU A 1 103 ? -15.712 4.152 14.637 1.00 98.25 103 LEU A N 1
ATOM 772 C CA . LEU A 1 103 ? -15.457 4.122 16.073 1.00 98.25 103 LEU A CA 1
ATOM 773 C C . LEU A 1 103 ? -15.754 2.726 16.628 1.00 98.25 103 LEU A C 1
ATOM 775 O O . LEU A 1 103 ? -16.907 2.298 16.677 1.00 98.25 103 LEU A O 1
ATOM 779 N N . LEU A 1 104 ? -14.715 2.047 17.103 1.00 97.88 104 LEU A N 1
ATOM 780 C CA . LEU A 1 104 ? -14.798 0.757 17.776 1.00 97.88 104 LEU A CA 1
ATOM 781 C C . LEU A 1 104 ? -14.517 0.929 19.271 1.00 97.88 104 LEU A C 1
ATOM 783 O O . LEU A 1 104 ? -13.440 1.373 19.658 1.00 97.88 104 LEU A O 1
ATOM 787 N N . THR A 1 105 ? -15.456 0.505 20.113 1.00 97.88 105 THR A N 1
ATOM 788 C CA . THR A 1 105 ? -15.246 0.386 21.562 1.00 97.88 105 THR A CA 1
ATOM 789 C C . THR A 1 105 ? -15.060 -1.083 21.911 1.00 97.88 105 THR A C 1
ATOM 791 O O . THR A 1 105 ? -15.960 -1.893 21.685 1.00 97.88 105 THR A O 1
ATOM 794 N N . ARG A 1 106 ? -13.891 -1.439 22.445 1.00 97.38 106 ARG A N 1
ATOM 795 C CA . ARG A 1 106 ? -13.579 -2.808 22.860 1.00 97.38 106 ARG A CA 1
ATOM 796 C C . ARG A 1 106 ? -14.078 -3.097 24.283 1.00 97.38 106 ARG A C 1
ATOM 798 O O . ARG A 1 106 ? -14.210 -2.170 25.082 1.00 97.38 106 ARG A O 1
ATOM 805 N N . PRO A 1 107 ? -14.309 -4.376 24.640 1.00 97.12 107 PRO A N 1
ATOM 806 C CA . PRO A 1 107 ? -14.722 -4.764 25.994 1.00 97.12 107 PRO A CA 1
ATOM 807 C C . PRO A 1 107 ? -13.722 -4.392 27.098 1.00 97.12 107 PRO A C 1
ATOM 809 O O . PRO A 1 107 ? -14.110 -4.260 28.252 1.00 97.12 107 PRO A O 1
ATOM 812 N N . ASP A 1 108 ? -12.446 -4.212 26.748 1.00 96.06 108 ASP A N 1
ATOM 813 C CA . ASP A 1 108 ? -11.384 -3.762 27.658 1.00 96.06 108 ASP A CA 1
ATOM 814 C C . ASP A 1 108 ? -11.382 -2.238 27.894 1.00 96.06 108 ASP A C 1
ATOM 816 O O . ASP A 1 108 ? -10.498 -1.716 28.569 1.00 96.06 108 ASP A O 1
ATOM 820 N N . GLY A 1 109 ? -12.365 -1.516 27.346 1.00 96.19 109 GLY A N 1
ATOM 821 C CA . GLY A 1 109 ? -12.490 -0.066 27.472 1.00 96.19 109 GLY A CA 1
ATOM 822 C C . GLY A 1 109 ? -11.634 0.727 26.483 1.00 96.19 109 GLY A C 1
ATOM 823 O O . GLY A 1 109 ? -11.677 1.956 26.513 1.00 96.19 109 GLY A O 1
ATOM 824 N N . ARG A 1 110 ? -10.876 0.073 25.589 1.00 97.38 110 ARG A N 1
ATOM 825 C CA . ARG A 1 110 ? -10.138 0.782 24.536 1.00 97.38 110 ARG A CA 1
ATOM 826 C C . ARG A 1 110 ? -11.088 1.318 23.473 1.00 97.38 110 ARG A C 1
ATOM 828 O O . ARG A 1 110 ? -11.925 0.580 22.945 1.00 97.38 110 ARG A O 1
ATOM 835 N N . HIS A 1 111 ? -10.902 2.581 23.103 1.00 97.88 111 HIS A N 1
ATOM 836 C CA . HIS A 1 111 ? -11.595 3.206 21.980 1.00 97.88 111 HIS A CA 1
ATOM 837 C C . HIS A 1 111 ? -10.639 3.332 20.799 1.00 97.88 111 HIS A C 1
ATOM 839 O O . HIS A 1 111 ? -9.546 3.875 20.932 1.00 97.88 111 HIS A O 1
ATOM 845 N N . ILE A 1 112 ? -11.039 2.817 19.642 1.00 98.06 112 ILE A N 1
ATOM 846 C CA . ILE A 1 112 ? -10.255 2.857 18.411 1.00 98.06 112 ILE A CA 1
ATOM 847 C C . ILE A 1 112 ? -11.067 3.618 17.371 1.00 98.06 112 ILE A C 1
ATOM 849 O O . ILE A 1 112 ? -12.099 3.134 16.908 1.00 98.06 112 ILE A O 1
ATOM 853 N N . THR A 1 113 ? -10.582 4.788 16.980 1.00 98.38 113 THR A N 1
ATOM 854 C CA . THR A 1 113 ? -11.146 5.580 15.887 1.00 98.38 113 THR A CA 1
ATOM 855 C C . THR A 1 113 ? -10.262 5.412 14.666 1.00 98.38 113 THR A C 1
ATOM 857 O O . THR A 1 113 ? -9.089 5.764 14.715 1.00 98.38 113 THR A O 1
ATOM 860 N N . THR A 1 114 ? -10.801 4.887 13.569 1.00 98.44 114 THR A N 1
ATOM 861 C CA . THR A 1 114 ? -10.103 4.813 12.276 1.00 98.44 114 THR A CA 1
ATOM 862 C C . THR A 1 114 ? -10.777 5.751 11.291 1.00 98.44 114 THR A C 1
ATOM 864 O O . THR A 1 114 ? -12.002 5.746 11.176 1.00 98.44 114 THR A O 1
ATOM 867 N N . LYS A 1 115 ? -9.991 6.561 10.586 1.00 98.38 115 LYS A N 1
ATOM 868 C CA . LYS A 1 115 ? -10.477 7.614 9.705 1.00 98.38 115 LYS A CA 1
ATOM 869 C C . LYS A 1 115 ? -9.756 7.604 8.362 1.00 98.38 115 LYS A C 1
ATOM 871 O O . LYS A 1 115 ? -8.538 7.465 8.311 1.00 98.38 115 LYS A O 1
ATOM 876 N N . VAL A 1 116 ? -10.508 7.796 7.284 1.00 98.44 116 VAL A N 1
ATOM 877 C CA . VAL A 1 116 ? -9.993 8.050 5.935 1.00 98.44 116 VAL A CA 1
ATOM 878 C C . VAL A 1 116 ? -10.592 9.361 5.455 1.00 98.44 116 VAL A C 1
ATOM 880 O O . VAL A 1 116 ? -11.788 9.430 5.192 1.00 98.44 116 VAL A O 1
ATOM 883 N N . ASP A 1 117 ? -9.767 10.395 5.343 1.00 98.06 117 ASP A N 1
ATOM 884 C CA . ASP A 1 117 ? -10.143 11.685 4.778 1.00 98.06 117 ASP A CA 1
ATOM 885 C C . ASP A 1 117 ? -9.500 11.869 3.409 1.00 98.06 117 ASP A C 1
ATOM 887 O O . ASP A 1 117 ? -8.298 11.679 3.228 1.00 98.06 117 ASP A O 1
ATOM 891 N N . VAL A 1 118 ? -10.296 12.320 2.452 1.00 97.00 118 VAL A N 1
ATOM 892 C CA . VAL A 1 118 ? -9.862 12.607 1.091 1.00 97.00 118 VAL A CA 1
ATOM 893 C C . VAL A 1 118 ? -10.354 13.990 0.738 1.00 97.00 118 VAL A C 1
ATOM 895 O O . VAL A 1 118 ? -11.538 14.313 0.857 1.00 97.00 118 VAL A O 1
ATOM 898 N N . ARG A 1 119 ? -9.423 14.817 0.294 1.00 96.31 119 ARG A N 1
ATOM 899 C CA . ARG A 1 119 ? -9.675 16.146 -0.243 1.00 96.31 119 ARG A CA 1
ATOM 900 C C . ARG A 1 119 ? -8.989 16.248 -1.594 1.00 96.31 119 ARG A C 1
ATOM 902 O O . ARG A 1 119 ? -8.058 15.499 -1.876 1.00 96.31 119 ARG A O 1
ATOM 909 N N . THR A 1 120 ? -9.356 17.246 -2.393 1.00 93.81 120 THR A N 1
ATOM 910 C CA . THR A 1 120 ? -8.693 17.507 -3.685 1.00 93.81 120 THR A CA 1
ATOM 911 C C . THR A 1 120 ? -7.164 17.557 -3.570 1.00 93.81 120 THR A C 1
ATOM 913 O O . THR A 1 120 ? -6.456 17.077 -4.445 1.00 93.81 120 THR A O 1
ATOM 916 N N . ALA A 1 121 ? -6.647 18.114 -2.471 1.00 95.25 121 ALA A N 1
ATOM 917 C CA . ALA A 1 121 ? -5.216 18.321 -2.276 1.00 95.25 121 ALA A CA 1
ATOM 918 C C . ALA A 1 121 ? -4.496 17.189 -1.525 1.00 95.25 121 ALA A C 1
ATOM 920 O O . ALA A 1 121 ? -3.268 17.212 -1.480 1.00 95.25 121 ALA A O 1
ATOM 921 N N . ASN A 1 122 ? -5.200 16.252 -0.876 1.00 96.50 122 ASN A N 1
ATOM 922 C CA . ASN A 1 122 ? -4.553 15.235 -0.040 1.00 96.50 122 ASN A CA 1
ATOM 923 C C . ASN A 1 122 ? -5.440 14.040 0.314 1.00 96.50 122 ASN A C 1
ATOM 925 O O . ASN A 1 122 ? -6.666 14.112 0.270 1.00 96.50 122 ASN A O 1
ATOM 929 N N . VAL A 1 123 ? -4.772 12.970 0.735 1.00 97.81 123 VAL A N 1
ATOM 930 C CA . VAL A 1 123 ? -5.364 11.809 1.402 1.00 97.81 123 VAL A CA 1
ATOM 931 C C . VAL A 1 123 ? -4.745 11.688 2.791 1.00 97.81 123 VAL A C 1
ATOM 933 O O . VAL A 1 123 ? -3.532 11.835 2.942 1.00 97.81 123 VAL A O 1
ATOM 936 N N . ASN A 1 124 ? -5.566 11.438 3.807 1.00 98.06 124 ASN A N 1
ATOM 937 C CA . ASN A 1 124 ? -5.135 11.184 5.176 1.00 98.06 124 ASN A CA 1
ATOM 938 C C . ASN A 1 124 ? -5.808 9.915 5.704 1.00 98.06 124 ASN A C 1
ATOM 940 O O . ASN A 1 124 ? -7.034 9.832 5.736 1.00 98.06 124 ASN A O 1
ATOM 944 N N . ILE A 1 125 ? -5.007 8.947 6.133 1.00 98.50 125 ILE A N 1
ATOM 945 C CA . ILE A 1 125 ? -5.461 7.728 6.801 1.00 98.50 125 ILE A CA 1
ATOM 946 C C . ILE A 1 125 ? -4.949 7.787 8.232 1.00 98.50 125 ILE A C 1
ATOM 948 O O . ILE A 1 125 ? -3.743 7.837 8.455 1.00 98.50 125 ILE A O 1
ATOM 952 N N . GLU A 1 126 ? -5.853 7.780 9.200 1.00 98.50 126 GLU A N 1
ATOM 953 C CA . GLU A 1 126 ? -5.529 7.967 10.608 1.00 98.50 126 GLU A CA 1
ATOM 954 C C . GLU A 1 126 ? -6.170 6.878 11.464 1.00 98.50 126 GLU A C 1
ATOM 956 O O . GLU A 1 126 ? -7.307 6.472 11.233 1.00 98.50 126 GLU A O 1
ATOM 961 N N . GLN A 1 127 ? -5.456 6.427 12.488 1.00 98.44 127 GLN A N 1
ATOM 962 C CA . GLN A 1 127 ? -6.025 5.644 13.571 1.00 98.44 127 GLN A CA 1
ATOM 963 C C . GLN A 1 127 ? -5.605 6.241 14.905 1.00 98.44 127 GLN A C 1
ATOM 965 O O . GLN A 1 127 ? -4.418 6.436 15.154 1.00 98.44 127 GLN A O 1
ATOM 970 N N . THR A 1 128 ? -6.583 6.487 15.767 1.00 98.38 128 THR A N 1
ATOM 971 C CA . THR A 1 128 ? -6.376 6.908 17.148 1.00 98.38 128 THR A CA 1
ATOM 972 C C . THR A 1 128 ? -6.870 5.812 18.081 1.00 98.38 128 THR A C 1
ATOM 974 O O . THR A 1 128 ? -8.031 5.414 18.020 1.00 98.38 128 THR A O 1
ATOM 977 N N . VAL A 1 129 ? -5.982 5.321 18.938 1.00 98.19 129 VAL A N 1
ATOM 978 C CA . VAL A 1 129 ? -6.262 4.351 19.997 1.00 98.19 129 VAL A CA 1
ATOM 979 C C . VAL A 1 129 ? -6.188 5.078 21.331 1.00 98.19 129 VAL A C 1
ATOM 981 O O . VAL A 1 129 ? -5.148 5.631 21.683 1.00 98.19 129 VAL A O 1
ATOM 984 N N . GLN A 1 130 ? -7.285 5.070 22.075 1.00 97.94 130 GLN A N 1
ATOM 985 C CA . GLN A 1 130 ? -7.363 5.601 23.426 1.00 97.94 130 GLN A CA 1
ATOM 986 C C . GLN A 1 130 ? -7.499 4.450 24.426 1.00 97.94 130 GLN A C 1
ATOM 988 O O . GLN A 1 130 ? -8.436 3.654 24.347 1.00 97.94 130 GLN A O 1
ATOM 993 N N . GLU A 1 131 ? -6.573 4.387 25.380 1.00 97.06 131 GLU A N 1
ATOM 994 C CA . GLU A 1 131 ? -6.508 3.391 26.451 1.00 97.06 131 GLU A CA 1
ATOM 995 C C . GLU A 1 131 ? -6.330 4.107 27.797 1.00 97.06 131 GLU A C 1
ATOM 997 O O . GLU A 1 131 ? -5.245 4.568 28.159 1.00 97.06 131 GLU A O 1
ATOM 1002 N N . GLY A 1 132 ? -7.434 4.271 28.532 1.00 95.88 132 GLY A N 1
ATOM 1003 C CA . GLY A 1 132 ? -7.454 5.064 29.761 1.00 95.88 132 GLY A CA 1
ATOM 1004 C C . GLY A 1 132 ? -7.057 6.522 29.502 1.00 95.88 132 GLY A C 1
ATOM 1005 O O . GLY A 1 132 ? -7.790 7.266 28.852 1.00 95.88 132 GLY A O 1
ATOM 1006 N N . GLN A 1 133 ? -5.898 6.928 30.028 1.00 96.62 133 GLN A N 1
ATOM 1007 C CA . GLN A 1 133 ? -5.323 8.265 29.827 1.00 96.62 133 GLN A CA 1
ATOM 1008 C C . GLN A 1 133 ? -4.328 8.326 28.658 1.00 96.62 133 GLN A C 1
ATOM 1010 O O . GLN A 1 133 ? -3.816 9.396 28.358 1.00 96.62 133 GLN A O 1
ATOM 1015 N N . GLN A 1 134 ? -3.998 7.208 28.012 1.00 97.00 134 GLN A N 1
ATOM 1016 C CA . GLN A 1 134 ? -3.055 7.197 26.896 1.00 97.00 134 GLN A CA 1
ATOM 1017 C C . GLN A 1 134 ? -3.801 7.321 25.569 1.00 97.00 134 GLN A C 1
ATOM 1019 O O . GLN A 1 134 ? -4.777 6.614 25.328 1.00 97.00 134 GLN A O 1
ATOM 1024 N N . ILE A 1 135 ? -3.328 8.214 24.705 1.00 97.50 135 ILE A N 1
ATOM 1025 C CA . ILE A 1 135 ? -3.822 8.410 23.343 1.00 97.50 135 ILE A CA 1
ATOM 1026 C C . ILE A 1 135 ? -2.653 8.181 22.392 1.00 97.50 135 ILE A C 1
ATOM 1028 O O . ILE A 1 135 ? -1.649 8.894 22.449 1.00 97.50 135 ILE A O 1
ATOM 1032 N N . HIS A 1 136 ? -2.795 7.197 21.512 1.00 97.94 136 HIS A N 1
ATOM 1033 C CA . HIS A 1 136 ? -1.831 6.869 20.474 1.00 97.94 136 HIS A CA 1
ATOM 1034 C C . HIS A 1 136 ? -2.454 7.090 19.098 1.00 97.94 136 HIS A C 1
ATOM 1036 O O . HIS A 1 136 ? -3.445 6.450 18.759 1.00 97.94 136 HIS A O 1
ATOM 1042 N N . THR A 1 137 ? -1.868 7.973 18.296 1.00 98.25 137 THR A N 1
ATOM 1043 C CA . THR A 1 137 ? -2.351 8.309 16.954 1.00 98.25 137 THR A CA 1
ATOM 1044 C C . THR A 1 137 ? -1.299 7.961 15.914 1.00 98.25 137 THR A C 1
ATOM 1046 O O . THR A 1 137 ? -0.158 8.413 16.005 1.00 98.25 137 THR A O 1
ATOM 1049 N N . VAL A 1 138 ? -1.695 7.202 14.896 1.00 98.50 138 VAL A N 1
ATOM 1050 C CA . VAL A 1 138 ? -0.903 6.911 13.697 1.00 98.50 138 VAL A CA 1
ATOM 1051 C C . VAL A 1 138 ? -1.599 7.555 12.505 1.00 98.50 138 VAL A C 1
ATOM 1053 O O . VAL A 1 138 ? -2.764 7.264 12.254 1.00 98.50 138 VAL A O 1
ATOM 1056 N N . ALA A 1 139 ? -0.899 8.408 11.760 1.00 98.44 139 ALA A N 1
ATOM 1057 C CA . ALA A 1 139 ? -1.445 9.112 10.602 1.00 98.44 139 ALA A CA 1
ATOM 1058 C C . ALA A 1 139 ? -0.518 8.999 9.385 1.00 98.44 139 ALA A C 1
ATOM 1060 O O . ALA A 1 139 ? 0.644 9.408 9.445 1.00 98.44 139 ALA A O 1
ATOM 1061 N N . LEU A 1 140 ? -1.041 8.483 8.273 1.00 98.50 140 LEU A N 1
ATOM 1062 C CA . LEU A 1 140 ? -0.424 8.526 6.953 1.00 98.50 140 LEU A CA 1
ATOM 1063 C C . LEU A 1 140 ? -1.076 9.632 6.128 1.00 98.50 140 LEU A C 1
ATOM 1065 O O . LEU A 1 140 ? -2.249 9.549 5.775 1.00 98.50 140 LEU A O 1
ATOM 1069 N N . TYR A 1 141 ? -0.283 10.629 5.767 1.00 98.06 141 TYR A N 1
ATOM 1070 C CA . TYR A 1 141 ? -0.698 11.744 4.931 1.00 98.06 141 TYR A CA 1
ATOM 1071 C C . TYR A 1 141 ? 0.001 11.677 3.574 1.00 98.06 141 TYR A C 1
ATOM 1073 O O . TYR A 1 141 ? 1.219 11.508 3.534 1.00 98.06 141 TYR A O 1
ATOM 1081 N N . GLN A 1 142 ? -0.730 11.883 2.480 1.00 97.56 142 GLN A N 1
ATOM 1082 C CA . GLN A 1 142 ? -0.165 12.063 1.144 1.00 97.56 142 GLN A CA 1
ATOM 1083 C C . GLN A 1 142 ? -0.672 13.353 0.503 1.00 97.56 142 GLN A C 1
ATOM 1085 O O . GLN A 1 142 ? -1.878 13.601 0.445 1.00 97.56 142 GLN A O 1
ATOM 1090 N N . SER A 1 143 ? 0.251 14.164 -0.014 1.00 96.88 143 SER A N 1
ATOM 1091 C CA . SER A 1 143 ? -0.088 15.372 -0.771 1.00 96.88 143 SER A CA 1
ATOM 1092 C C . SER A 1 143 ? -0.387 15.013 -2.229 1.00 96.88 143 SER A C 1
ATOM 1094 O O . SER A 1 143 ? 0.418 14.348 -2.870 1.00 96.88 143 SER A O 1
ATOM 1096 N N . ARG A 1 144 ? -1.516 15.466 -2.785 1.00 95.06 144 ARG A N 1
ATOM 1097 C CA . ARG A 1 144 ? -1.873 15.294 -4.214 1.00 95.06 144 ARG A CA 1
ATOM 1098 C C . ARG A 1 144 ? -1.534 16.514 -5.064 1.00 95.06 144 ARG A C 1
ATOM 1100 O O . ARG A 1 144 ? -1.321 16.403 -6.264 1.00 95.06 144 ARG A O 1
ATOM 1107 N N . SER A 1 145 ? -1.457 17.675 -4.428 1.00 93.25 145 SER A N 1
ATOM 1108 C CA . SER A 1 145 ? -0.958 18.911 -5.020 1.00 93.25 145 SER A CA 1
ATOM 1109 C C . SER A 1 145 ? 0.218 19.423 -4.202 1.00 93.25 145 SER A C 1
ATOM 1111 O O . SER A 1 145 ? 0.412 18.993 -3.063 1.00 93.25 145 SER A O 1
ATOM 1113 N N . ASP A 1 146 ? 0.965 20.386 -4.733 1.00 86.94 146 ASP A N 1
ATOM 1114 C CA . ASP A 1 146 ? 1.895 21.156 -3.912 1.00 86.94 146 ASP A CA 1
ATOM 1115 C C . ASP A 1 146 ? 1.071 21.904 -2.864 1.00 86.94 146 ASP A C 1
ATOM 1117 O O . ASP A 1 146 ? 0.280 22.802 -3.166 1.00 86.94 146 ASP A O 1
ATOM 1121 N N . SER A 1 147 ? 1.134 21.419 -1.629 1.00 78.75 147 SER A N 1
ATOM 1122 C CA . SER A 1 147 ? 0.260 21.874 -0.559 1.00 78.75 147 SER A CA 1
ATOM 1123 C C . SER A 1 147 ? 1.022 22.786 0.390 1.00 78.75 147 SER A C 1
ATOM 1125 O O . SER A 1 147 ? 2.244 22.733 0.519 1.00 78.75 147 SER A O 1
ATOM 1127 N N . ARG A 1 148 ? 0.282 23.601 1.148 1.00 84.88 148 ARG A N 1
ATOM 1128 C CA . ARG A 1 148 ? 0.857 24.449 2.208 1.00 84.88 148 ARG A CA 1
ATOM 1129 C C . ARG A 1 148 ? 1.523 23.648 3.336 1.00 84.88 148 ARG A C 1
ATOM 1131 O O . ARG A 1 148 ? 2.118 24.246 4.223 1.00 84.88 148 ARG A O 1
ATOM 1138 N N . THR A 1 149 ? 1.417 22.317 3.327 1.00 86.81 149 THR A N 1
ATOM 1139 C CA . THR A 1 149 ? 2.018 21.448 4.349 1.00 86.81 149 THR A CA 1
ATOM 1140 C C . THR A 1 149 ? 3.532 21.277 4.196 1.00 86.81 149 THR A C 1
ATOM 1142 O O . THR A 1 149 ? 4.150 20.649 5.056 1.00 86.81 149 THR A O 1
ATOM 1145 N N . GLY A 1 150 ? 4.120 21.824 3.123 1.00 91.62 150 GLY A N 1
ATOM 1146 C CA . GLY A 1 150 ? 5.541 21.683 2.795 1.00 91.62 150 GLY A CA 1
ATOM 1147 C C . GLY A 1 150 ? 5.877 20.388 2.053 1.00 91.62 150 GLY A C 1
ATOM 1148 O O . GLY A 1 150 ? 7.032 20.186 1.692 1.00 91.62 150 GLY A O 1
ATOM 1149 N N . LEU A 1 151 ? 4.883 19.530 1.808 1.00 94.25 151 LEU A N 1
ATOM 1150 C CA . LEU A 1 151 ? 5.025 18.325 0.998 1.00 94.25 151 LEU A CA 1
ATOM 1151 C C . LEU A 1 151 ? 4.730 18.638 -0.471 1.00 94.25 151 LEU A C 1
ATOM 1153 O O . LEU A 1 151 ? 3.734 19.296 -0.793 1.00 94.25 151 LEU A O 1
ATOM 1157 N N . LYS A 1 152 ? 5.594 18.134 -1.354 1.00 95.62 152 LYS A N 1
ATOM 1158 C CA . LYS A 1 152 ? 5.375 18.160 -2.805 1.00 95.62 152 LYS A CA 1
ATOM 1159 C C . LYS A 1 152 ? 4.285 17.164 -3.194 1.00 95.62 152 LYS A C 1
ATOM 1161 O O . LYS A 1 152 ? 4.047 16.196 -2.468 1.00 95.62 152 LYS A O 1
ATOM 1166 N N . ALA A 1 153 ? 3.653 17.366 -4.346 1.00 94.81 153 ALA A N 1
ATOM 1167 C CA . ALA A 1 153 ? 2.725 16.382 -4.903 1.00 94.81 153 ALA A CA 1
ATOM 1168 C C . ALA A 1 153 ? 3.353 14.968 -4.959 1.00 94.81 153 ALA A C 1
ATOM 1170 O O . ALA A 1 153 ? 4.500 14.803 -5.370 1.00 94.81 153 ALA A O 1
ATOM 1171 N N . GLY A 1 154 ? 2.605 13.957 -4.512 1.00 93.94 154 GLY A N 1
ATOM 1172 C CA . GLY A 1 154 ? 3.029 12.557 -4.388 1.00 93.94 154 GLY A CA 1
ATOM 1173 C C . GLY A 1 154 ? 3.670 12.194 -3.043 1.00 93.94 154 GLY A C 1
ATOM 1174 O O . GLY A 1 154 ? 3.520 11.054 -2.598 1.00 93.94 154 GLY A O 1
ATOM 1175 N N . GLN A 1 155 ? 4.297 13.155 -2.351 1.00 96.75 155 GLN A N 1
ATOM 1176 C CA . GLN A 1 155 ? 5.030 12.876 -1.115 1.00 96.75 155 GLN A CA 1
ATOM 1177 C C . GLN A 1 155 ? 4.122 12.398 0.010 1.00 96.75 155 GLN A C 1
ATOM 1179 O O . GLN A 1 155 ? 3.015 12.910 0.220 1.00 96.75 155 GLN A O 1
ATOM 1184 N N . VAL A 1 156 ? 4.650 11.446 0.776 1.00 97.75 156 VAL A N 1
ATOM 1185 C CA . VAL A 1 156 ? 3.979 10.845 1.926 1.00 97.75 156 VAL A CA 1
ATOM 1186 C C . VAL A 1 156 ? 4.676 11.219 3.226 1.00 97.75 156 VAL A C 1
ATOM 1188 O O . VAL A 1 156 ? 5.897 11.389 3.281 1.00 97.75 156 VAL A O 1
ATOM 1191 N N . ARG A 1 157 ? 3.896 11.295 4.302 1.00 98.00 157 ARG A N 1
ATOM 1192 C CA . ARG A 1 157 ? 4.376 11.466 5.670 1.00 98.00 157 ARG A CA 1
ATOM 1193 C C . ARG A 1 157 ? 3.626 10.536 6.612 1.00 98.00 157 ARG A C 1
ATOM 1195 O O . ARG A 1 157 ? 2.411 10.648 6.735 1.00 98.00 157 ARG A O 1
ATOM 1202 N N . LEU A 1 158 ? 4.357 9.681 7.318 1.00 98.50 158 LEU A N 1
ATOM 1203 C CA . LEU A 1 158 ? 3.842 8.891 8.433 1.00 98.50 158 LEU A CA 1
ATOM 1204 C C . LEU A 1 158 ? 4.181 9.610 9.737 1.00 98.50 158 LEU A C 1
ATOM 1206 O O . LEU A 1 158 ? 5.340 9.946 9.974 1.00 98.50 158 LEU A O 1
ATOM 1210 N N . THR A 1 159 ? 3.179 9.873 10.566 1.00 98.31 159 THR A N 1
ATOM 1211 C CA . THR A 1 159 ? 3.337 10.496 11.884 1.00 98.31 159 THR A CA 1
ATOM 1212 C C . THR A 1 159 ? 2.773 9.578 12.950 1.00 98.31 159 THR A C 1
ATOM 1214 O O . THR A 1 159 ? 1.676 9.050 12.790 1.00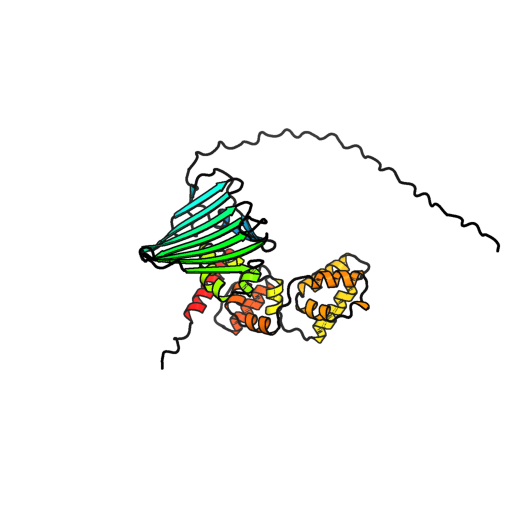 98.31 159 THR A O 1
ATOM 1217 N N . VAL A 1 160 ? 3.517 9.414 14.037 1.00 98.19 160 VAL A N 1
ATOM 1218 C CA . VAL A 1 160 ? 3.092 8.675 15.222 1.00 98.19 160 VAL A CA 1
ATOM 1219 C C . VAL A 1 160 ? 3.171 9.619 16.410 1.00 98.19 160 VAL A C 1
ATOM 1221 O O . VAL A 1 160 ? 4.237 10.164 16.697 1.00 98.19 160 VAL A O 1
ATOM 1224 N N . THR A 1 161 ? 2.046 9.812 17.088 1.00 98.00 161 THR A N 1
ATOM 1225 C CA . THR A 1 161 ? 1.918 10.695 18.248 1.00 98.00 161 THR A CA 1
ATOM 1226 C C . THR A 1 161 ? 1.430 9.888 19.443 1.00 98.00 161 THR A C 1
ATOM 1228 O O . THR A 1 161 ? 0.430 9.185 19.348 1.00 98.00 161 THR A O 1
ATOM 1231 N N . SER A 1 162 ? 2.111 10.001 20.579 1.00 96.94 162 SER A N 1
ATOM 1232 C CA . SER A 1 162 ? 1.691 9.415 21.852 1.00 96.94 162 SER A CA 1
ATOM 1233 C C . SER A 1 162 ? 1.549 10.513 22.899 1.00 96.94 162 SER A C 1
ATOM 1235 O O . SER A 1 162 ? 2.487 11.280 23.137 1.00 96.94 162 SER A O 1
ATOM 1237 N N . THR A 1 163 ? 0.373 10.605 23.513 1.00 96.81 163 THR A N 1
ATOM 1238 C CA . THR A 1 163 ? 0.049 11.612 24.529 1.00 96.81 163 THR A CA 1
ATOM 1239 C C . THR A 1 163 ? -0.550 10.927 25.749 1.00 96.81 163 THR A C 1
ATOM 1241 O O . THR A 1 163 ? -1.378 10.033 25.608 1.00 96.81 163 THR A O 1
ATOM 1244 N N . VAL A 1 164 ? -0.152 11.352 26.949 1.00 96.44 164 VAL A N 1
ATOM 1245 C CA . VAL A 1 164 ? -0.763 10.898 28.206 1.00 96.44 164 VAL A CA 1
ATOM 1246 C C . VAL A 1 164 ? -1.572 12.052 28.782 1.00 96.44 164 VAL A C 1
ATOM 1248 O O . VAL A 1 164 ? -1.015 13.052 29.232 1.00 96.44 164 VAL A O 1
ATOM 1251 N N . THR A 1 165 ? -2.892 11.935 28.746 1.00 92.25 165 THR A N 1
ATOM 1252 C CA . THR A 1 165 ? -3.822 12.889 29.341 1.00 92.25 165 THR A CA 1
ATOM 1253 C C . THR A 1 165 ? -3.594 12.969 30.857 1.00 92.25 165 THR A C 1
ATOM 1255 O O . THR A 1 165 ? -3.381 11.965 31.531 1.00 92.25 165 THR A O 1
ATOM 1258 N N . GLY A 1 166 ? -3.576 14.186 31.405 1.00 89.94 166 GLY A N 1
ATOM 1259 C CA . GLY A 1 166 ? -3.412 14.430 32.846 1.00 89.94 166 GLY A CA 1
ATOM 1260 C C . GLY A 1 166 ? -1.970 14.428 33.371 1.00 89.94 166 GLY A C 1
ATOM 1261 O O . GLY A 1 166 ? -1.743 14.892 34.485 1.00 89.94 166 GLY A O 1
ATOM 1262 N N . ALA A 1 167 ? -0.984 13.986 32.586 1.00 86.56 167 ALA A N 1
ATOM 1263 C CA . ALA A 1 167 ? 0.429 14.139 32.925 1.00 86.56 167 ALA A CA 1
ATOM 1264 C C . ALA A 1 167 ? 1.003 15.417 32.291 1.00 86.56 167 ALA A C 1
ATOM 1266 O O . ALA A 1 167 ? 0.680 15.756 31.156 1.00 86.56 167 ALA A O 1
ATOM 1267 N N . ALA A 1 168 ? 1.929 16.097 32.973 1.00 91.25 168 ALA A N 1
ATOM 1268 C CA . ALA A 1 168 ? 2.670 17.240 32.415 1.00 91.25 168 ALA A CA 1
ATOM 1269 C C . ALA A 1 168 ? 3.711 16.836 31.339 1.00 91.25 168 ALA A C 1
ATOM 1271 O O . ALA A 1 168 ? 4.593 17.619 30.981 1.00 91.25 168 ALA A O 1
ATOM 1272 N N . THR A 1 169 ? 3.647 15.600 30.839 1.00 91.94 169 THR A N 1
ATOM 1273 C CA . THR A 1 169 ? 4.594 15.054 29.870 1.00 91.94 169 THR A CA 1
ATOM 1274 C C . THR A 1 169 ? 4.282 15.592 28.479 1.00 91.94 169 THR A C 1
ATOM 1276 O O . THR A 1 169 ? 3.146 15.534 28.012 1.00 91.94 169 THR A O 1
ATOM 1279 N N . ARG A 1 170 ? 5.306 16.111 27.793 1.00 93.75 170 ARG A N 1
ATOM 1280 C CA . ARG A 1 170 ? 5.166 16.570 26.406 1.00 93.75 170 ARG A CA 1
ATOM 1281 C C . ARG A 1 170 ? 4.780 15.391 25.501 1.00 93.75 170 ARG A C 1
ATOM 1283 O O . ARG A 1 170 ? 5.357 14.315 25.670 1.00 93.75 170 ARG A O 1
ATOM 1290 N N . PRO A 1 171 ? 3.858 15.582 24.539 1.00 93.38 171 PRO A N 1
ATOM 1291 C CA . PRO A 1 171 ? 3.527 14.543 23.574 1.00 93.38 171 PRO A CA 1
ATOM 1292 C C . PRO A 1 171 ? 4.789 14.110 22.826 1.00 93.38 171 PRO A C 1
ATOM 1294 O O . PRO A 1 171 ? 5.590 14.947 22.399 1.00 93.38 171 PRO A O 1
ATOM 1297 N N . GLN A 1 172 ? 4.975 12.801 22.681 1.00 96.44 172 GLN A N 1
ATOM 1298 C CA . GLN A 1 172 ? 6.040 12.254 21.851 1.00 96.44 172 GLN A CA 1
ATOM 1299 C C . GLN A 1 172 ? 5.514 12.147 20.427 1.00 96.44 172 GLN A C 1
ATOM 1301 O O . GLN A 1 172 ? 4.528 11.455 20.186 1.00 96.44 172 GLN A O 1
ATOM 1306 N N . GLN A 1 173 ? 6.167 12.837 19.495 1.00 97.38 173 GLN A N 1
ATOM 1307 C CA . GLN A 1 173 ? 5.813 12.807 18.084 1.00 97.38 173 GLN A CA 1
ATOM 1308 C C . GLN A 1 173 ? 7.028 12.398 17.261 1.00 97.38 173 GLN A C 1
ATOM 1310 O O . GLN A 1 173 ? 8.085 13.023 17.342 1.00 97.38 173 GLN A O 1
ATOM 1315 N N . ILE A 1 174 ? 6.855 11.365 16.444 1.00 97.69 174 ILE A N 1
ATOM 1316 C CA . ILE A 1 174 ? 7.857 10.889 15.492 1.00 97.69 174 ILE A CA 1
ATOM 1317 C C . ILE A 1 174 ? 7.248 10.988 14.097 1.00 97.69 174 ILE A C 1
ATOM 1319 O O . ILE A 1 174 ? 6.064 10.711 13.906 1.00 97.69 174 ILE A O 1
ATOM 1323 N N . SER A 1 175 ? 8.035 11.432 13.118 1.00 97.81 175 SER A N 1
ATOM 1324 C CA . SER A 1 175 ? 7.561 11.588 11.746 1.00 97.81 175 SER A CA 1
ATOM 1325 C C . SER A 1 175 ? 8.616 11.164 10.735 1.00 97.81 175 SER A C 1
ATOM 1327 O O . SER A 1 175 ? 9.791 11.504 10.871 1.00 97.81 175 SER A O 1
ATOM 1329 N N . TRP A 1 176 ? 8.172 10.455 9.701 1.00 98.31 176 TRP A N 1
ATOM 1330 C CA . TRP A 1 176 ? 8.985 10.022 8.570 1.00 98.31 176 TRP A CA 1
ATOM 1331 C C . TRP A 1 176 ? 8.343 10.500 7.273 1.00 98.31 176 TRP A C 1
ATOM 1333 O O . TRP A 1 176 ? 7.124 10.427 7.119 1.00 98.31 176 TRP A O 1
ATOM 1343 N N . GLN A 1 177 ? 9.159 10.991 6.345 1.00 97.88 177 GLN A N 1
ATOM 1344 C CA . GLN A 1 177 ? 8.716 11.515 5.054 1.00 97.88 177 GLN A CA 1
ATOM 1345 C C . GLN A 1 177 ? 9.452 10.807 3.922 1.00 97.88 177 GLN A C 1
ATOM 1347 O O . GLN A 1 177 ? 10.625 10.467 4.075 1.00 97.88 177 GLN A O 1
ATOM 1352 N N . ALA A 1 178 ? 8.771 10.608 2.796 1.00 96.94 178 ALA A N 1
ATOM 1353 C CA . ALA A 1 178 ? 9.358 10.036 1.590 1.00 96.94 178 ALA A CA 1
ATOM 1354 C C . ALA A 1 178 ? 8.665 10.560 0.324 1.00 96.94 178 ALA A C 1
ATOM 1356 O O . ALA A 1 178 ? 7.616 11.204 0.389 1.00 96.94 178 ALA A O 1
ATOM 1357 N N . GLU A 1 179 ? 9.263 10.271 -0.833 1.00 95.62 179 GLU A N 1
ATOM 1358 C CA . GLU A 1 179 ? 8.739 10.664 -2.149 1.00 95.62 179 GLU A CA 1
ATOM 1359 C C . GLU A 1 179 ? 7.395 10.010 -2.478 1.00 95.62 179 GLU A C 1
ATOM 1361 O O . GLU A 1 179 ? 6.541 10.651 -3.077 1.00 95.62 179 GLU A O 1
ATOM 1366 N N . ASP A 1 180 ? 7.203 8.769 -2.035 1.00 95.19 180 ASP A N 1
ATOM 1367 C CA . ASP A 1 180 ? 5.980 7.986 -2.178 1.00 95.19 180 ASP A CA 1
ATOM 1368 C C . ASP A 1 180 ? 5.925 6.891 -1.088 1.00 95.19 180 ASP A C 1
ATOM 1370 O O . ASP A 1 180 ? 6.870 6.706 -0.305 1.00 95.19 180 ASP A O 1
ATOM 1374 N N . LEU A 1 181 ? 4.810 6.156 -1.012 1.00 96.38 181 LEU A N 1
ATOM 1375 C CA . LEU A 1 181 ? 4.621 5.080 -0.028 1.00 96.38 181 LEU A CA 1
ATOM 1376 C C . LEU A 1 181 ? 5.621 3.923 -0.215 1.00 96.38 181 LEU A C 1
ATOM 1378 O O . LEU A 1 181 ? 6.083 3.335 0.767 1.00 96.38 181 LEU A O 1
ATOM 1382 N N . GLY A 1 182 ? 6.002 3.619 -1.457 1.00 93.25 182 GLY A N 1
ATOM 1383 C CA . GLY A 1 182 ? 6.976 2.577 -1.773 1.00 93.25 182 GLY A CA 1
ATOM 1384 C C . GLY A 1 182 ? 8.378 2.918 -1.261 1.00 93.25 182 GLY A C 1
ATOM 1385 O O . GLY A 1 182 ? 9.057 2.061 -0.690 1.00 93.25 182 GLY A O 1
ATOM 1386 N N . ALA A 1 183 ? 8.801 4.172 -1.409 1.00 92.62 183 ALA A N 1
ATOM 1387 C CA . ALA A 1 183 ? 10.037 4.718 -0.876 1.00 92.62 183 ALA A CA 1
ATOM 1388 C C . ALA A 1 183 ? 10.024 4.707 0.654 1.00 92.62 183 ALA A C 1
ATOM 1390 O O . ALA A 1 183 ? 10.997 4.246 1.252 1.00 92.62 183 ALA A O 1
ATOM 1391 N N . LEU A 1 184 ? 8.915 5.116 1.284 1.00 96.19 184 LEU A N 1
ATOM 1392 C CA . LEU A 1 184 ? 8.773 5.054 2.740 1.00 96.19 184 LEU A CA 1
ATOM 1393 C C . LEU A 1 184 ? 8.941 3.618 3.254 1.00 96.19 184 LEU A C 1
ATOM 1395 O O . LEU A 1 184 ? 9.710 3.387 4.182 1.00 96.19 184 LEU A O 1
ATOM 1399 N N . ARG A 1 185 ? 8.306 2.641 2.598 1.00 94.81 185 ARG A N 1
ATOM 1400 C CA . ARG A 1 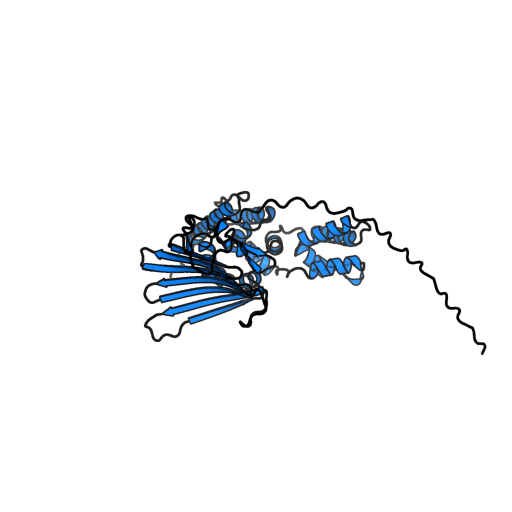185 ? 8.432 1.215 2.936 1.00 94.81 185 ARG A CA 1
ATOM 1401 C C . ARG A 1 185 ? 9.856 0.687 2.772 1.00 94.81 185 ARG A C 1
ATOM 1403 O O . ARG A 1 185 ? 10.319 -0.063 3.622 1.00 94.81 185 ARG A O 1
ATOM 1410 N N . ARG A 1 186 ? 10.571 1.088 1.714 1.00 90.19 186 ARG A N 1
ATOM 1411 C CA . ARG A 1 186 ? 11.986 0.713 1.520 1.00 90.19 186 ARG A CA 1
ATOM 1412 C C . ARG A 1 186 ? 12.894 1.302 2.602 1.00 90.19 186 ARG A C 1
ATOM 1414 O O . ARG A 1 186 ? 13.841 0.646 3.018 1.00 90.19 186 ARG A O 1
ATOM 1421 N N . GLN A 1 187 ? 12.628 2.535 3.029 1.00 93.50 187 GLN A N 1
ATOM 1422 C CA . GLN A 1 187 ? 13.458 3.252 4.000 1.00 93.50 187 GLN A CA 1
ATOM 1423 C C . GLN A 1 187 ? 13.153 2.865 5.455 1.00 93.50 187 GLN A C 1
ATOM 1425 O O . GLN A 1 187 ? 14.051 2.927 6.293 1.00 93.50 187 GLN A O 1
ATOM 1430 N N . ARG A 1 188 ? 11.895 2.520 5.758 1.00 96.19 188 ARG A N 1
ATOM 1431 C CA . ARG A 1 188 ? 11.352 2.316 7.114 1.00 96.19 188 ARG A CA 1
ATOM 1432 C C . ARG A 1 188 ? 10.439 1.079 7.201 1.00 96.19 188 ARG A C 1
ATOM 1434 O O . ARG A 1 188 ? 9.267 1.202 7.562 1.00 96.19 188 ARG A O 1
ATOM 1441 N N . PRO A 1 189 ? 10.920 -0.124 6.827 1.00 93.81 189 PRO A N 1
ATOM 1442 C CA . PRO A 1 189 ? 10.068 -1.313 6.774 1.00 93.81 189 PRO A CA 1
ATOM 1443 C C . PRO A 1 189 ? 9.529 -1.710 8.156 1.00 93.81 189 PRO A C 1
ATOM 1445 O O . PRO A 1 189 ? 8.361 -2.077 8.273 1.00 93.81 189 PRO A O 1
ATOM 1448 N N . ALA A 1 190 ? 10.348 -1.588 9.206 1.00 93.44 190 ALA A N 1
ATOM 1449 C CA . ALA A 1 190 ? 9.956 -1.939 10.569 1.00 93.44 190 ALA A CA 1
ATOM 1450 C C . ALA A 1 190 ? 8.843 -1.021 11.094 1.00 93.44 190 ALA A C 1
ATOM 1452 O O . ALA A 1 190 ? 7.852 -1.499 11.639 1.00 93.44 190 ALA A O 1
ATOM 1453 N N . GLU A 1 191 ? 8.965 0.289 10.876 1.00 96.56 191 GLU A N 1
ATOM 1454 C CA . GLU A 1 191 ? 7.981 1.274 11.323 1.00 96.56 191 GLU A CA 1
ATOM 1455 C C . GLU A 1 191 ? 6.660 1.159 10.549 1.00 96.56 191 GLU A C 1
ATOM 1457 O O . GLU A 1 191 ? 5.585 1.322 11.128 1.00 96.56 191 GLU A O 1
ATOM 1462 N N . ILE A 1 192 ? 6.712 0.822 9.256 1.00 97.25 192 ILE A N 1
ATOM 1463 C CA . ILE A 1 192 ? 5.509 0.531 8.463 1.00 97.25 192 ILE A CA 1
ATOM 1464 C C . ILE A 1 192 ? 4.774 -0.685 9.021 1.00 97.25 192 ILE A C 1
ATOM 1466 O O . ILE A 1 192 ? 3.560 -0.627 9.219 1.00 97.25 192 ILE A O 1
ATOM 1470 N N . ASP A 1 193 ? 5.495 -1.766 9.308 1.00 94.31 193 ASP A N 1
ATOM 1471 C CA . ASP A 1 193 ? 4.901 -2.991 9.836 1.00 94.31 193 ASP A CA 1
ATOM 1472 C C . ASP A 1 193 ? 4.365 -2.822 11.261 1.00 94.31 193 ASP A C 1
ATOM 1474 O O . ASP A 1 193 ? 3.313 -3.379 11.584 1.00 94.31 193 ASP A O 1
ATOM 1478 N N . GLN A 1 194 ? 5.054 -2.037 12.089 1.00 95.12 194 GLN A N 1
ATOM 1479 C CA . GLN A 1 194 ? 4.660 -1.771 13.467 1.00 95.12 194 GLN A CA 1
ATOM 1480 C C . GLN A 1 194 ? 3.448 -0.837 13.559 1.00 95.12 194 GLN A C 1
ATOM 1482 O O . GLN A 1 194 ? 2.528 -1.119 14.324 1.00 95.12 194 GLN A O 1
ATOM 1487 N N . TYR A 1 195 ? 3.445 0.270 12.810 1.00 97.44 195 TYR A N 1
ATOM 1488 C CA . TYR A 1 195 ? 2.467 1.345 13.001 1.00 97.44 195 TYR A CA 1
ATOM 1489 C C . TYR A 1 195 ? 1.408 1.398 11.906 1.00 97.44 195 TYR A C 1
ATOM 1491 O O . TYR A 1 195 ? 0.219 1.424 12.208 1.00 97.44 195 TYR A O 1
ATOM 1499 N N . LEU A 1 196 ? 1.806 1.416 10.632 1.00 97.88 196 LEU A N 1
ATOM 1500 C CA . LEU A 1 196 ? 0.869 1.665 9.533 1.00 97.88 196 LEU A CA 1
ATOM 1501 C C . LEU A 1 196 ? 0.065 0.420 9.152 1.00 97.88 196 LEU A C 1
ATOM 1503 O O . LEU A 1 196 ? -1.135 0.497 8.891 1.00 97.88 196 LEU A O 1
ATOM 1507 N N . ARG A 1 197 ? 0.712 -0.742 9.103 1.00 97.00 197 ARG A N 1
ATOM 1508 C CA . ARG A 1 197 ? 0.073 -1.978 8.654 1.00 97.00 197 ARG A CA 1
ATOM 1509 C C . ARG A 1 197 ? -1.149 -2.375 9.493 1.00 97.00 197 ARG A C 1
ATOM 1511 O O . ARG A 1 197 ? -2.142 -2.762 8.881 1.00 97.00 197 ARG A O 1
ATOM 1518 N N . PRO A 1 198 ? -1.154 -2.262 10.838 1.00 96.06 198 PRO A N 1
ATOM 1519 C CA . PRO A 1 198 ? -2.367 -2.480 11.625 1.00 96.06 198 PRO A CA 1
ATOM 1520 C C . PRO A 1 198 ? -3.535 -1.579 11.203 1.00 96.06 198 PRO A C 1
ATOM 1522 O O . PRO A 1 198 ? -4.657 -2.066 11.086 1.00 96.06 198 PRO A O 1
ATOM 1525 N N . VAL A 1 199 ? -3.266 -0.304 10.896 1.00 97.62 199 VAL A N 1
ATOM 1526 C CA . VAL A 1 199 ? -4.284 0.646 10.416 1.00 97.62 199 VAL A CA 1
ATOM 1527 C C . VAL A 1 199 ? -4.856 0.196 9.075 1.00 97.62 199 VAL A C 1
ATOM 1529 O O . VAL A 1 199 ? -6.071 0.108 8.907 1.00 97.62 199 VAL A O 1
ATOM 1532 N N . LEU A 1 200 ? -3.982 -0.155 8.129 1.00 97.44 200 LEU A N 1
ATOM 1533 C CA . LEU A 1 200 ? -4.401 -0.641 6.814 1.00 97.44 200 LEU A CA 1
ATOM 1534 C C . LEU A 1 200 ? -5.136 -1.981 6.900 1.00 97.44 200 LEU A C 1
ATOM 1536 O O . LEU A 1 200 ? -6.074 -2.203 6.141 1.00 97.44 200 LEU A O 1
ATOM 1540 N N . ARG A 1 201 ? -4.776 -2.850 7.849 1.00 95.00 201 ARG A N 1
ATOM 1541 C CA . ARG A 1 201 ? -5.498 -4.100 8.109 1.00 95.00 201 ARG A CA 1
ATOM 1542 C C . ARG A 1 201 ? -6.923 -3.845 8.561 1.00 95.00 201 ARG A C 1
ATOM 1544 O O . ARG A 1 201 ? -7.820 -4.497 8.044 1.00 95.00 201 ARG A O 1
ATOM 1551 N N . THR A 1 202 ? -7.144 -2.893 9.470 1.00 94.94 202 THR A N 1
ATOM 1552 C CA . THR A 1 202 ? -8.502 -2.493 9.868 1.00 94.94 202 THR A CA 1
ATOM 1553 C C . THR A 1 202 ? -9.327 -2.051 8.661 1.00 94.94 202 THR A C 1
ATOM 1555 O O . THR A 1 202 ? -10.514 -2.324 8.617 1.00 94.94 202 THR A O 1
ATOM 1558 N N . LEU A 1 203 ? -8.703 -1.431 7.659 1.00 96.62 203 LEU A N 1
ATOM 1559 C CA . LEU A 1 203 ? -9.365 -0.960 6.440 1.00 96.62 203 LEU A CA 1
ATOM 1560 C C . LEU A 1 203 ? -9.379 -1.982 5.289 1.00 96.62 203 LEU A C 1
ATOM 1562 O O . LEU A 1 203 ? -9.758 -1.623 4.178 1.00 96.62 203 LEU A O 1
ATOM 1566 N N . HIS A 1 204 ? -8.936 -3.224 5.519 1.00 95.50 204 HIS A N 1
ATOM 1567 C CA . HIS A 1 204 ? -8.761 -4.249 4.477 1.00 95.50 204 HIS A CA 1
ATOM 1568 C C . HIS A 1 204 ? -7.916 -3.752 3.282 1.00 95.50 204 HIS A C 1
ATOM 1570 O O . HIS A 1 204 ? -8.156 -4.109 2.132 1.00 95.50 204 HIS A O 1
ATOM 1576 N N . ALA A 1 205 ? -6.913 -2.916 3.563 1.00 97.06 205 ALA A N 1
ATOM 1577 C CA . ALA A 1 205 ? -6.108 -2.192 2.581 1.00 97.06 205 ALA A CA 1
ATOM 1578 C C . ALA A 1 205 ? -4.602 -2.500 2.674 1.00 97.06 205 ALA A C 1
ATOM 1580 O O . ALA A 1 205 ? -3.764 -1.695 2.266 1.00 97.06 205 ALA A O 1
ATOM 1581 N N . GLU A 1 206 ? -4.220 -3.662 3.218 1.00 96.94 206 GLU A N 1
ATOM 1582 C CA . GLU A 1 206 ? -2.806 -4.077 3.290 1.00 96.94 206 GLU A CA 1
ATOM 1583 C C . GLU A 1 206 ? -2.167 -4.235 1.896 1.00 96.94 206 GLU A C 1
ATOM 1585 O O . GLU A 1 206 ? -0.948 -4.132 1.777 1.00 96.94 206 GLU A O 1
ATOM 1590 N N . HIS A 1 207 ? -2.960 -4.396 0.827 1.00 96.19 207 HIS A N 1
ATOM 1591 C CA . HIS A 1 207 ? -2.462 -4.439 -0.555 1.00 96.19 207 HIS A CA 1
ATOM 1592 C C . HIS A 1 207 ? -1.812 -3.131 -1.016 1.00 96.19 207 HIS A C 1
ATOM 1594 O O . HIS A 1 207 ? -1.031 -3.162 -1.962 1.00 96.19 207 HIS A O 1
ATOM 1600 N N . LEU A 1 208 ? -2.064 -1.996 -0.351 1.00 97.12 208 LEU A N 1
ATOM 1601 C CA . LEU A 1 208 ? -1.324 -0.753 -0.612 1.00 97.12 208 LEU A CA 1
ATOM 1602 C C . LEU A 1 208 ? 0.173 -0.889 -0.294 1.00 97.12 208 LEU A C 1
ATOM 1604 O O . LEU A 1 208 ? 0.985 -0.113 -0.788 1.00 97.12 208 LEU A O 1
ATOM 1608 N N . LEU A 1 209 ? 0.539 -1.873 0.534 1.00 97.00 209 LEU A N 1
ATOM 1609 C CA . LEU A 1 209 ? 1.923 -2.199 0.867 1.00 97.00 209 LEU A CA 1
ATOM 1610 C C . LEU A 1 209 ? 2.524 -3.247 -0.075 1.00 97.00 209 LEU A C 1
ATOM 1612 O O . LEU A 1 209 ? 3.659 -3.666 0.157 1.00 97.00 209 LEU A O 1
ATOM 1616 N N . ALA A 1 210 ? 1.806 -3.683 -1.116 1.00 96.50 210 ALA A N 1
ATOM 1617 C CA . ALA A 1 210 ? 2.350 -4.590 -2.119 1.00 96.50 210 ALA A CA 1
ATOM 1618 C C . ALA A 1 210 ? 3.604 -3.975 -2.769 1.00 96.50 210 ALA A C 1
ATOM 1620 O O . ALA A 1 210 ? 3.645 -2.770 -3.031 1.00 96.50 210 ALA A O 1
ATOM 1621 N N . PRO A 1 211 ? 4.661 -4.764 -3.029 1.00 94.94 211 PRO A N 1
ATOM 1622 C CA . PRO A 1 211 ? 5.796 -4.263 -3.780 1.00 94.94 211 PRO A CA 1
ATOM 1623 C C . PRO A 1 211 ? 5.400 -3.913 -5.209 1.00 94.94 211 PRO A C 1
ATOM 1625 O O . PRO A 1 211 ? 4.566 -4.576 -5.822 1.00 94.94 211 PRO A O 1
ATOM 1628 N N . GLU A 1 212 ? 6.095 -2.922 -5.760 1.00 90.06 212 GLU A N 1
ATOM 1629 C CA . GLU A 1 212 ? 6.054 -2.655 -7.190 1.00 90.06 212 GLU A CA 1
ATOM 1630 C C . GLU A 1 212 ? 6.370 -3.938 -7.982 1.00 90.06 212 GLU A C 1
ATOM 1632 O O . GLU A 1 212 ? 7.331 -4.637 -7.629 1.00 90.06 212 GLU A O 1
ATOM 1637 N N . PRO A 1 213 ? 5.631 -4.253 -9.065 1.00 87.44 213 PRO A N 1
ATOM 1638 C CA . PRO A 1 213 ? 5.812 -5.502 -9.805 1.00 87.44 213 PRO A CA 1
ATOM 1639 C C . PRO A 1 213 ? 7.256 -5.734 -10.260 1.00 87.44 213 PRO A C 1
ATOM 1641 O O . PRO A 1 213 ?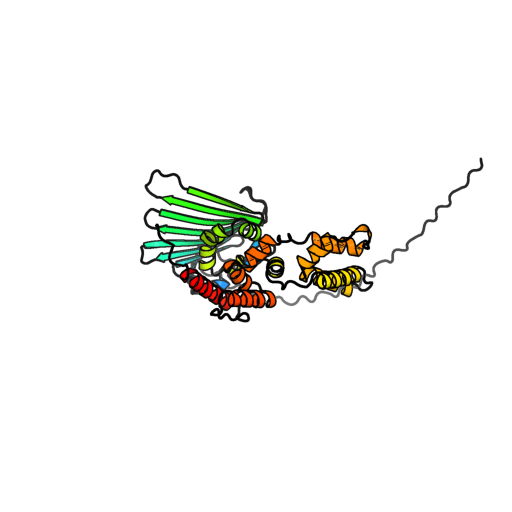 7.786 -6.832 -10.115 1.00 87.44 213 PRO A O 1
ATOM 1644 N N . TRP A 1 214 ? 7.932 -4.688 -10.744 1.00 85.00 214 TRP A N 1
ATOM 1645 C CA . TRP A 1 214 ? 9.329 -4.774 -11.177 1.00 85.00 214 TRP A CA 1
ATOM 1646 C C . TRP A 1 214 ? 10.278 -5.132 -10.021 1.00 85.00 214 TRP A C 1
ATOM 1648 O O . TRP A 1 214 ? 11.245 -5.865 -10.226 1.00 85.00 214 TRP A O 1
ATOM 1658 N N . ALA A 1 215 ? 10.011 -4.638 -8.807 1.00 89.06 215 ALA A N 1
ATOM 1659 C CA . ALA A 1 215 ? 10.834 -4.903 -7.631 1.00 89.06 215 ALA A CA 1
ATOM 1660 C C . ALA A 1 215 ? 10.606 -6.334 -7.139 1.00 89.06 215 ALA A C 1
ATOM 1662 O O . ALA A 1 215 ? 11.563 -7.030 -6.806 1.00 89.06 215 ALA A O 1
ATOM 1663 N N . ALA A 1 216 ? 9.351 -6.793 -7.155 1.00 92.56 216 ALA A N 1
ATOM 1664 C CA . ALA A 1 216 ? 9.006 -8.178 -6.858 1.00 92.56 216 ALA A CA 1
ATOM 1665 C C . ALA A 1 216 ? 9.708 -9.145 -7.821 1.00 92.56 216 ALA A C 1
ATOM 1667 O O . ALA A 1 216 ? 10.330 -10.103 -7.369 1.00 92.56 216 ALA A O 1
ATOM 1668 N N . HIS A 1 217 ? 9.704 -8.842 -9.124 1.00 88.75 217 HIS A N 1
ATOM 1669 C CA . HIS A 1 217 ? 10.440 -9.610 -10.133 1.00 88.75 217 HIS A CA 1
ATOM 1670 C C . HIS A 1 217 ? 11.947 -9.638 -9.865 1.00 88.75 217 HIS A C 1
ATOM 1672 O O . HIS A 1 217 ? 12.525 -10.715 -9.867 1.00 88.75 217 HIS A O 1
ATOM 1678 N N . GLN A 1 218 ? 12.592 -8.509 -9.543 1.00 86.94 218 GLN A N 1
ATOM 1679 C CA . GLN A 1 218 ? 14.028 -8.509 -9.199 1.00 86.94 218 GLN A CA 1
ATOM 1680 C C . GLN A 1 218 ? 14.356 -9.396 -7.988 1.00 86.94 218 GLN A C 1
ATOM 1682 O O . GLN A 1 218 ? 15.415 -10.021 -7.942 1.00 86.94 218 GLN A O 1
ATOM 1687 N N . VAL A 1 219 ? 13.466 -9.442 -6.992 1.00 92.50 219 VAL A N 1
ATOM 1688 C CA . VAL A 1 219 ? 13.688 -10.240 -5.781 1.00 92.50 219 VAL A CA 1
ATOM 1689 C C . VAL A 1 219 ? 13.416 -11.725 -6.025 1.00 92.50 219 VAL A C 1
ATOM 1691 O O . VAL A 1 219 ? 14.179 -12.571 -5.550 1.00 92.50 219 VAL A O 1
ATOM 1694 N N . LEU A 1 220 ? 12.355 -12.047 -6.763 1.00 93.50 220 LEU A N 1
ATOM 1695 C CA . LEU A 1 220 ? 11.835 -13.407 -6.920 1.00 93.50 220 LEU A CA 1
ATOM 1696 C C . LEU A 1 220 ? 12.303 -14.123 -8.184 1.00 93.50 220 LEU A C 1
ATOM 1698 O O . LEU A 1 220 ? 12.114 -15.332 -8.271 1.00 93.50 220 LEU A O 1
ATOM 1702 N N . ALA A 1 221 ? 12.903 -13.419 -9.145 1.00 85.44 221 ALA A N 1
ATOM 1703 C CA . ALA A 1 221 ? 13.447 -14.049 -10.335 1.00 85.44 221 ALA A CA 1
ATOM 1704 C C . ALA A 1 221 ? 14.477 -15.112 -9.949 1.00 85.44 221 ALA A C 1
ATOM 1706 O O . ALA A 1 221 ? 15.395 -14.873 -9.144 1.00 85.44 221 ALA A O 1
ATOM 1707 N N . ASP A 1 222 ? 14.328 -16.284 -10.561 1.00 79.12 222 ASP A N 1
ATOM 1708 C CA . ASP A 1 222 ? 15.364 -17.296 -10.515 1.00 79.12 222 ASP A CA 1
ATOM 1709 C C . ASP A 1 222 ? 16.656 -16.690 -11.069 1.00 79.12 222 ASP A C 1
ATOM 1711 O O . ASP A 1 222 ? 16.621 -15.929 -12.043 1.00 79.12 222 ASP A O 1
ATOM 1715 N N . PRO A 1 223 ? 17.809 -16.982 -10.450 1.00 69.19 223 PRO A N 1
ATOM 1716 C CA . PRO A 1 223 ? 19.082 -16.533 -10.975 1.00 69.19 223 PRO A CA 1
ATOM 1717 C C . PRO A 1 223 ? 19.299 -17.175 -12.349 1.00 69.19 223 PRO A C 1
ATOM 1719 O O . PRO A 1 223 ? 19.763 -18.308 -12.461 1.00 69.19 223 PRO A O 1
ATOM 1722 N N . GLN A 1 224 ? 18.952 -16.446 -13.409 1.00 72.94 224 GLN A N 1
ATOM 1723 C CA . GLN A 1 224 ? 19.267 -16.859 -14.765 1.00 72.94 224 GLN A CA 1
ATOM 1724 C C . GLN A 1 224 ? 20.795 -16.841 -14.930 1.00 72.94 224 GLN A C 1
ATOM 1726 O O . GLN A 1 224 ? 21.449 -15.902 -14.454 1.00 72.94 224 GLN A O 1
ATOM 1731 N N . PRO A 1 225 ? 21.398 -17.843 -15.600 1.00 81.38 225 PRO A N 1
ATOM 1732 C CA . PRO A 1 225 ? 22.819 -17.808 -15.905 1.00 81.38 225 PRO A CA 1
ATOM 1733 C C . PRO A 1 225 ? 23.165 -16.505 -16.627 1.00 81.38 225 PRO A C 1
ATOM 1735 O O . PRO A 1 225 ? 22.538 -16.161 -17.630 1.00 81.38 225 PRO A O 1
ATOM 1738 N N . ALA A 1 226 ? 24.175 -15.787 -16.130 1.00 83.00 226 ALA A N 1
ATOM 1739 C CA . ALA A 1 226 ? 24.521 -14.453 -16.625 1.00 83.00 226 ALA A CA 1
ATOM 1740 C C . ALA A 1 226 ? 24.770 -14.419 -18.146 1.00 83.00 226 ALA A C 1
ATOM 1742 O O . ALA A 1 226 ? 24.454 -13.427 -18.797 1.00 83.00 226 ALA A O 1
ATOM 1743 N N . ALA A 1 227 ? 25.290 -15.514 -18.712 1.00 87.12 227 ALA A N 1
ATOM 1744 C CA . ALA A 1 227 ? 25.516 -15.659 -20.147 1.00 87.12 227 ALA A CA 1
ATOM 1745 C C . ALA A 1 227 ? 24.210 -15.685 -20.959 1.00 87.12 227 ALA A C 1
ATOM 1747 O O . ALA A 1 227 ? 24.116 -14.989 -21.967 1.00 87.12 227 ALA A O 1
ATOM 1748 N N . GLN A 1 228 ? 23.198 -16.434 -20.504 1.00 91.19 228 GLN A N 1
ATOM 1749 C CA . GLN A 1 228 ? 21.907 -16.506 -21.192 1.00 91.19 228 GLN A CA 1
ATOM 1750 C C . GLN A 1 228 ? 21.175 -15.168 -21.096 1.00 91.19 228 GLN A C 1
ATOM 1752 O O . GLN A 1 228 ? 20.730 -14.645 -22.108 1.00 91.19 228 GLN A O 1
ATOM 1757 N N . LEU A 1 229 ? 21.142 -14.569 -19.900 1.00 89.19 229 LEU A N 1
ATOM 1758 C CA . LEU A 1 229 ? 20.533 -13.255 -19.699 1.00 89.19 229 LEU A CA 1
ATOM 1759 C C . LEU A 1 229 ? 21.165 -12.197 -20.615 1.00 89.19 229 LEU A C 1
ATOM 1761 O O . LEU A 1 229 ? 20.460 -11.397 -21.223 1.00 89.19 229 LEU A O 1
ATOM 1765 N N . HIS A 1 230 ? 22.497 -12.188 -20.725 1.00 93.38 230 HIS A N 1
ATOM 1766 C CA . HIS A 1 230 ? 23.195 -11.277 -21.626 1.00 93.38 230 HIS A CA 1
ATOM 1767 C C . HIS A 1 230 ? 22.813 -11.527 -23.091 1.00 93.38 230 HIS A C 1
ATOM 1769 O O . HIS A 1 230 ? 22.540 -10.570 -23.809 1.00 93.38 230 HIS A O 1
ATOM 1775 N N . ALA A 1 231 ? 22.777 -12.787 -23.539 1.00 95.25 231 ALA A N 1
ATOM 1776 C CA . ALA A 1 231 ? 22.380 -13.135 -24.903 1.00 95.25 231 ALA A CA 1
ATOM 1777 C C . ALA A 1 231 ? 20.947 -12.674 -25.220 1.00 95.25 231 ALA A C 1
ATOM 1779 O O . ALA A 1 231 ? 20.743 -11.990 -26.222 1.00 95.25 231 ALA A O 1
ATOM 1780 N N . ASP A 1 232 ? 19.996 -12.951 -24.325 1.00 95.25 232 ASP A N 1
ATOM 1781 C CA . ASP A 1 232 ? 18.590 -12.564 -24.479 1.00 95.25 232 ASP A CA 1
ATOM 1782 C C . ASP A 1 232 ? 18.434 -11.035 -24.551 1.00 95.25 232 ASP A C 1
ATOM 1784 O O . ASP A 1 232 ? 17.734 -10.506 -25.416 1.00 95.25 232 ASP A O 1
ATOM 1788 N N . VAL A 1 233 ? 19.124 -10.295 -23.670 1.00 95.56 233 VAL A N 1
ATOM 1789 C CA . VAL A 1 233 ? 19.104 -8.824 -23.688 1.00 95.56 233 VAL A CA 1
ATOM 1790 C C . VAL A 1 233 ? 19.688 -8.290 -24.993 1.00 95.56 233 VAL A C 1
ATOM 1792 O O . VAL A 1 233 ? 19.105 -7.383 -25.581 1.00 95.56 233 VAL A O 1
ATOM 1795 N N . MET A 1 234 ? 20.806 -8.841 -25.474 1.00 97.50 234 MET A N 1
ATOM 1796 C CA . MET A 1 234 ? 21.422 -8.390 -26.725 1.00 97.50 234 MET A CA 1
ATOM 1797 C C . MET A 1 234 ? 20.541 -8.668 -27.946 1.00 97.50 234 MET A C 1
ATOM 1799 O O . MET A 1 234 ? 20.466 -7.821 -28.837 1.00 97.50 234 MET A O 1
ATOM 1803 N N . GLU A 1 235 ? 19.838 -9.802 -27.975 1.00 97.69 235 GLU A N 1
ATOM 1804 C CA . GLU A 1 235 ? 18.860 -10.106 -29.024 1.00 97.69 235 GLU A CA 1
ATOM 1805 C C . GLU A 1 235 ? 17.723 -9.072 -29.041 1.00 97.69 235 GLU A C 1
ATOM 1807 O O . GLU A 1 235 ? 17.358 -8.549 -30.096 1.00 97.69 235 GLU A O 1
ATOM 1812 N N . LEU A 1 236 ? 17.182 -8.729 -27.868 1.00 97.81 236 LEU A N 1
ATOM 1813 C CA . LEU A 1 236 ? 16.119 -7.731 -27.758 1.00 97.81 236 LEU A CA 1
ATOM 1814 C C . LEU A 1 236 ? 16.612 -6.323 -28.104 1.00 97.81 236 LEU A C 1
ATOM 1816 O O . LEU A 1 236 ? 15.898 -5.582 -28.774 1.00 97.81 236 LEU A O 1
ATOM 1820 N N . VAL A 1 237 ? 17.834 -5.955 -27.709 1.00 97.81 237 VAL A N 1
ATOM 1821 C CA . VAL A 1 237 ? 18.441 -4.669 -28.085 1.00 97.81 237 VAL A CA 1
ATOM 1822 C C . VAL A 1 237 ? 18.600 -4.561 -29.599 1.00 97.81 237 VAL A C 1
ATOM 1824 O O . VAL A 1 237 ? 18.287 -3.512 -30.156 1.00 97.81 237 VAL A O 1
ATOM 1827 N N . ALA A 1 238 ? 19.001 -5.635 -30.286 1.00 97.62 238 ALA A N 1
ATOM 1828 C CA . ALA A 1 238 ? 19.060 -5.640 -31.747 1.00 97.62 238 ALA A CA 1
ATOM 1829 C C . ALA A 1 238 ? 17.681 -5.354 -32.373 1.00 97.62 238 ALA A C 1
ATOM 1831 O O . ALA A 1 238 ? 17.578 -4.542 -33.289 1.00 97.62 238 ALA A O 1
ATOM 1832 N N . LYS A 1 239 ? 16.609 -5.935 -31.816 1.00 98.06 239 LYS A N 1
ATOM 1833 C CA . LYS A 1 239 ? 15.222 -5.728 -32.271 1.00 98.06 239 LYS A CA 1
ATOM 1834 C C . LYS A 1 239 ? 14.661 -4.331 -31.990 1.00 98.06 239 LYS A C 1
ATOM 1836 O O . LYS A 1 239 ? 13.672 -3.955 -32.611 1.00 98.06 239 LYS A O 1
ATOM 1841 N N . LEU A 1 240 ? 15.284 -3.533 -31.118 1.00 97.69 240 LEU A N 1
ATOM 1842 C CA . LEU A 1 240 ? 14.881 -2.137 -30.901 1.00 97.69 240 LEU A CA 1
ATOM 1843 C C . LEU A 1 240 ? 15.142 -1.228 -32.117 1.00 97.69 240 LEU A C 1
ATOM 1845 O O . LEU A 1 240 ? 14.627 -0.118 -32.127 1.00 97.69 240 LEU A O 1
ATOM 1849 N N . ASP A 1 241 ? 15.898 -1.687 -33.119 1.00 96.94 241 ASP A N 1
ATOM 1850 C CA . ASP A 1 241 ? 16.143 -0.988 -34.397 1.00 96.94 241 ASP A CA 1
ATOM 1851 C C . ASP A 1 241 ? 15.460 -1.688 -35.586 1.00 96.94 241 ASP A C 1
ATOM 1853 O O . ASP A 1 241 ? 15.792 -1.425 -36.736 1.00 96.94 241 ASP A O 1
ATOM 1857 N N . ALA A 1 242 ? 14.556 -2.644 -35.335 1.00 97.62 242 ALA A N 1
ATOM 1858 C CA . ALA A 1 242 ? 13.881 -3.377 -36.405 1.00 97.62 242 ALA A CA 1
ATOM 1859 C C . ALA A 1 242 ? 13.031 -2.431 -37.262 1.00 97.62 242 ALA A C 1
ATOM 1861 O O . ALA A 1 242 ? 12.386 -1.546 -36.712 1.00 97.62 242 ALA A O 1
ATOM 1862 N N . ASP A 1 243 ? 12.937 -2.646 -38.578 1.00 96.75 243 ASP A N 1
ATOM 1863 C CA . ASP A 1 243 ? 12.133 -1.790 -39.471 1.00 96.75 243 ASP A CA 1
ATOM 1864 C C . ASP A 1 243 ? 10.647 -1.756 -39.068 1.00 96.75 243 ASP A C 1
ATOM 1866 O O . ASP A 1 243 ? 9.982 -0.712 -39.109 1.00 96.75 243 ASP A O 1
ATOM 1870 N N . ALA A 1 244 ? 10.125 -2.899 -38.616 1.00 97.44 244 ALA A N 1
ATOM 1871 C CA . ALA A 1 244 ? 8.747 -3.041 -38.176 1.00 97.44 244 ALA A CA 1
ATOM 1872 C C . ALA A 1 244 ? 8.535 -2.446 -36.776 1.00 97.44 244 ALA A C 1
ATOM 1874 O O . ALA A 1 244 ? 9.128 -2.869 -35.786 1.00 97.44 244 ALA A O 1
ATOM 1875 N N . TYR A 1 245 ? 7.603 -1.496 -36.674 1.00 95.75 245 TYR A N 1
ATOM 1876 C CA . TYR A 1 245 ? 7.252 -0.839 -35.410 1.00 95.75 245 TYR A CA 1
ATOM 1877 C C . TYR A 1 245 ? 6.804 -1.817 -34.309 1.00 95.75 245 TYR A C 1
ATOM 1879 O O . TYR A 1 245 ? 7.135 -1.624 -33.139 1.00 95.75 245 TYR A O 1
ATOM 1887 N N . LEU A 1 246 ? 6.058 -2.867 -34.678 1.00 97.00 246 LEU A N 1
ATOM 1888 C CA . LEU A 1 246 ? 5.564 -3.868 -33.728 1.00 97.00 246 LEU A CA 1
ATOM 1889 C C . LEU A 1 246 ? 6.709 -4.642 -33.063 1.00 97.00 246 LEU A C 1
ATOM 1891 O O . LEU A 1 246 ? 6.660 -4.855 -31.854 1.00 97.00 246 LEU A O 1
ATOM 1895 N N . ASP A 1 247 ? 7.763 -4.970 -33.812 1.00 97.62 247 ASP A N 1
ATOM 1896 C CA . ASP A 1 247 ? 8.925 -5.691 -33.286 1.00 97.62 247 ASP A CA 1
ATOM 1897 C C . ASP A 1 247 ? 9.696 -4.830 -32.278 1.00 97.62 247 ASP A C 1
ATOM 1899 O O . ASP A 1 247 ? 10.086 -5.314 -31.212 1.00 97.62 247 ASP A O 1
ATOM 1903 N N . ARG A 1 248 ? 9.843 -3.526 -32.563 1.00 96.88 248 ARG A N 1
ATOM 1904 C CA . ARG A 1 248 ? 10.469 -2.565 -31.637 1.00 96.88 248 ARG A CA 1
ATOM 1905 C C . ARG A 1 248 ? 9.675 -2.436 -30.337 1.00 96.88 248 ARG A C 1
ATOM 1907 O O . ARG A 1 248 ? 10.252 -2.460 -29.250 1.00 96.88 248 ARG A O 1
ATOM 1914 N N . GLN A 1 249 ? 8.349 -2.327 -30.444 1.00 94.75 249 GLN A N 1
ATOM 1915 C CA . GLN A 1 249 ? 7.431 -2.287 -29.301 1.00 94.75 249 GLN A CA 1
ATOM 1916 C C . GLN A 1 249 ? 7.512 -3.563 -28.456 1.00 94.75 249 GLN A C 1
ATOM 1918 O O . GLN A 1 249 ? 7.655 -3.480 -27.236 1.00 94.75 249 GLN A O 1
ATOM 1923 N N . GLU A 1 250 ? 7.467 -4.739 -29.084 1.00 95.81 250 GLU A N 1
ATOM 1924 C CA . GLU A 1 250 ? 7.541 -6.011 -28.368 1.00 95.81 250 GLU A CA 1
ATOM 1925 C C . GLU A 1 250 ? 8.899 -6.183 -27.675 1.00 95.81 250 GLU A C 1
ATOM 1927 O O . GLU A 1 250 ? 8.953 -6.583 -26.509 1.00 95.81 250 GLU A O 1
ATOM 1932 N N . ALA A 1 251 ? 9.994 -5.827 -28.350 1.00 97.00 251 ALA A N 1
ATOM 1933 C CA . ALA A 1 251 ? 11.331 -5.877 -27.773 1.00 97.00 251 ALA A CA 1
ATOM 1934 C C . ALA A 1 251 ? 11.469 -4.949 -26.558 1.00 97.00 251 ALA A C 1
ATOM 1936 O O . ALA A 1 251 ? 11.964 -5.372 -25.510 1.00 97.00 251 ALA A O 1
ATOM 1937 N N . ALA A 1 252 ? 10.967 -3.714 -26.659 1.00 94.25 252 ALA A N 1
ATOM 1938 C CA . ALA A 1 252 ? 10.952 -2.768 -25.548 1.00 94.25 252 ALA A CA 1
ATOM 1939 C C . ALA A 1 252 ? 10.115 -3.287 -24.368 1.00 94.25 252 ALA A C 1
ATOM 1941 O O . ALA A 1 252 ? 10.587 -3.270 -23.231 1.00 94.25 252 ALA A O 1
ATOM 1942 N N . ALA A 1 253 ? 8.913 -3.811 -24.629 1.00 89.00 253 ALA A N 1
ATOM 1943 C CA . ALA A 1 253 ? 8.044 -4.378 -23.600 1.00 89.00 253 ALA A CA 1
ATOM 1944 C C . ALA A 1 253 ? 8.681 -5.600 -22.916 1.00 89.00 253 ALA A C 1
ATOM 1946 O O . ALA A 1 253 ? 8.600 -5.742 -21.695 1.00 89.00 253 ALA A O 1
ATOM 1947 N N . ARG A 1 254 ? 9.368 -6.467 -23.674 1.00 91.12 254 ARG A N 1
ATOM 1948 C CA . ARG A 1 254 ? 10.108 -7.612 -23.122 1.00 91.12 254 ARG A CA 1
ATOM 1949 C C . ARG A 1 254 ? 11.287 -7.162 -22.258 1.00 91.12 254 ARG A C 1
ATOM 1951 O O . ARG A 1 254 ? 11.415 -7.661 -21.143 1.00 91.12 254 ARG A O 1
ATOM 1958 N N . LEU A 1 255 ? 12.090 -6.192 -22.705 1.00 91.38 255 LEU A N 1
ATOM 1959 C CA . LEU A 1 255 ? 13.185 -5.630 -21.898 1.00 91.38 255 LEU A CA 1
ATOM 1960 C C . LEU A 1 255 ? 12.669 -4.988 -20.604 1.00 91.38 255 LEU A C 1
ATOM 1962 O O . LEU A 1 255 ? 13.250 -5.194 -19.541 1.00 91.38 255 LEU A O 1
ATOM 1966 N N . GLN A 1 256 ? 11.551 -4.262 -20.666 1.00 85.81 256 GLN A N 1
ATOM 1967 C CA . GLN A 1 256 ? 10.901 -3.704 -19.478 1.00 85.81 256 GLN A CA 1
ATOM 1968 C C . GLN A 1 256 ? 10.399 -4.800 -18.533 1.00 85.81 256 GLN A C 1
ATOM 1970 O O . GLN A 1 256 ? 10.601 -4.704 -17.324 1.00 85.81 256 GLN A O 1
ATOM 1975 N N . LYS A 1 257 ? 9.805 -5.871 -19.071 1.00 82.06 257 LYS A N 1
ATOM 1976 C CA . LYS A 1 257 ? 9.343 -7.026 -18.289 1.00 82.06 257 LYS A CA 1
ATOM 1977 C C . LYS A 1 257 ? 10.493 -7.760 -17.592 1.00 82.06 257 LYS A C 1
ATOM 1979 O O . LYS A 1 257 ? 10.314 -8.232 -16.475 1.00 82.06 257 LYS A O 1
ATOM 1984 N N . MET A 1 258 ? 11.674 -7.824 -18.214 1.00 83.94 258 MET A N 1
ATOM 1985 C CA . MET A 1 258 ? 12.896 -8.354 -17.587 1.00 83.94 258 MET A CA 1
ATOM 1986 C C . MET A 1 258 ? 13.416 -7.460 -16.445 1.00 83.94 258 MET A C 1
ATOM 1988 O O . MET A 1 258 ? 14.193 -7.914 -15.601 1.00 83.94 258 MET A O 1
ATOM 1992 N N . GLY A 1 259 ? 12.995 -6.192 -16.402 1.00 82.62 259 GLY A N 1
ATOM 1993 C CA . GLY A 1 259 ? 13.215 -5.277 -15.287 1.00 82.62 259 GLY A CA 1
ATOM 1994 C C . GLY A 1 259 ? 14.693 -5.060 -14.962 1.00 82.62 259 GLY A C 1
ATOM 1995 O O . GLY A 1 259 ? 15.509 -4.735 -15.826 1.00 82.62 259 GLY A O 1
ATOM 1996 N N . GLY A 1 260 ? 15.051 -5.240 -13.687 1.00 77.06 260 GLY A N 1
ATOM 1997 C CA . GLY A 1 260 ? 16.401 -4.945 -13.193 1.00 77.06 260 GLY A CA 1
ATOM 1998 C C . GLY A 1 260 ? 17.504 -5.798 -13.811 1.00 77.06 260 GLY A C 1
ATOM 1999 O O . GLY A 1 260 ? 18.630 -5.326 -13.937 1.00 77.06 260 GLY A O 1
ATOM 2000 N N . HIS A 1 261 ? 17.194 -7.025 -14.237 1.00 81.50 261 HIS A N 1
ATOM 2001 C CA . HIS A 1 261 ? 18.166 -7.903 -14.887 1.00 81.50 261 HIS A CA 1
ATOM 2002 C C . HIS A 1 261 ? 18.591 -7.350 -16.247 1.00 81.50 261 HIS A C 1
ATOM 2004 O O . HIS A 1 261 ? 19.788 -7.243 -16.519 1.00 81.50 261 HIS A O 1
ATOM 2010 N N . ALA A 1 262 ? 17.622 -6.914 -17.059 1.00 88.50 262 ALA A N 1
ATOM 2011 C CA . ALA A 1 262 ? 17.913 -6.212 -18.302 1.00 88.50 262 ALA A CA 1
ATOM 2012 C C . ALA A 1 262 ? 18.628 -4.887 -18.022 1.00 88.50 262 ALA A C 1
ATOM 2014 O O . ALA A 1 262 ? 19.674 -4.640 -18.611 1.00 88.50 262 ALA A O 1
ATOM 2015 N N . ALA A 1 263 ? 18.154 -4.078 -17.067 1.00 86.38 263 ALA A N 1
ATOM 2016 C CA . ALA A 1 263 ? 18.801 -2.811 -16.713 1.00 86.38 263 ALA A CA 1
ATOM 2017 C C . ALA A 1 263 ? 20.277 -2.984 -16.297 1.00 86.38 263 ALA A C 1
ATOM 2019 O O . ALA A 1 263 ? 21.135 -2.209 -16.720 1.00 86.38 263 ALA A O 1
ATOM 2020 N N . ALA A 1 264 ? 20.607 -4.029 -15.531 1.00 82.44 264 ALA A N 1
ATOM 2021 C CA . ALA A 1 264 ? 21.980 -4.330 -15.135 1.00 82.44 264 ALA A CA 1
ATOM 2022 C C . ALA A 1 264 ? 22.882 -4.636 -16.344 1.00 82.44 264 ALA A C 1
ATOM 2024 O O . ALA A 1 264 ? 24.011 -4.147 -16.390 1.00 82.44 264 ALA A O 1
ATOM 2025 N N . VAL A 1 265 ? 22.390 -5.384 -17.338 1.00 90.12 265 VAL A N 1
ATOM 2026 C CA . VAL A 1 265 ? 23.125 -5.647 -18.589 1.00 90.12 265 VAL A CA 1
ATOM 2027 C C . VAL A 1 265 ? 23.223 -4.373 -19.433 1.00 90.12 265 VAL A C 1
ATOM 2029 O O . VAL A 1 265 ? 24.321 -3.965 -19.806 1.00 90.12 265 VAL A O 1
ATOM 2032 N N . LEU A 1 266 ? 22.096 -3.692 -19.655 1.00 92.44 266 LEU A N 1
ATOM 2033 C CA . LEU A 1 266 ? 21.995 -2.456 -20.435 1.00 92.44 266 LEU A CA 1
ATOM 2034 C C . LEU A 1 266 ? 22.902 -1.339 -19.889 1.00 92.44 266 LEU A C 1
ATOM 2036 O O . LEU A 1 266 ? 23.514 -0.602 -20.659 1.00 92.44 266 LEU A O 1
ATOM 2040 N N . SER A 1 267 ? 23.055 -1.235 -18.564 1.00 87.69 267 SER A N 1
ATOM 2041 C CA . SER A 1 267 ? 23.928 -0.243 -17.916 1.00 87.69 267 SER A CA 1
ATOM 2042 C C . SER A 1 267 ? 25.426 -0.459 -18.177 1.00 87.69 267 SER A C 1
ATOM 2044 O O . SER A 1 267 ? 26.224 0.462 -17.982 1.00 87.69 267 SER A O 1
ATOM 2046 N N . ARG A 1 268 ? 25.818 -1.651 -18.640 1.00 91.25 268 ARG A N 1
ATOM 2047 C CA . ARG A 1 268 ? 27.203 -1.999 -18.984 1.00 91.25 268 ARG A CA 1
ATOM 2048 C C . ARG A 1 268 ? 27.484 -1.910 -20.484 1.00 91.25 268 ARG A C 1
ATOM 2050 O O . ARG A 1 268 ? 28.643 -2.021 -20.870 1.00 91.25 268 ARG A O 1
ATOM 2057 N N . LEU A 1 269 ? 26.463 -1.705 -21.321 1.00 94.56 269 LEU A N 1
ATOM 2058 C CA . LEU A 1 269 ? 26.640 -1.600 -22.768 1.00 94.56 269 LEU A CA 1
ATOM 2059 C C . LEU A 1 269 ? 27.421 -0.341 -23.162 1.00 94.56 269 LEU A C 1
ATOM 2061 O O . LEU A 1 269 ? 27.259 0.736 -22.579 1.00 94.56 269 LEU A O 1
ATOM 2065 N N . ASP A 1 270 ? 28.234 -0.477 -24.209 1.00 95.94 270 ASP A N 1
ATOM 2066 C CA . ASP A 1 270 ? 28.852 0.649 -24.904 1.00 95.94 270 ASP A CA 1
ATOM 2067 C C . ASP A 1 270 ? 27.801 1.348 -25.782 1.00 95.94 270 ASP A C 1
ATOM 2069 O O . ASP A 1 270 ? 27.485 0.911 -26.891 1.00 95.94 270 ASP A O 1
ATOM 2073 N N . ARG A 1 271 ? 27.243 2.454 -25.273 1.00 95.94 271 ARG A N 1
ATOM 2074 C CA . ARG A 1 271 ? 26.170 3.215 -25.937 1.00 95.94 271 ARG A CA 1
ATOM 2075 C C . ARG A 1 271 ? 26.616 3.855 -27.252 1.00 95.94 271 ARG A C 1
ATOM 2077 O O . ARG A 1 271 ? 25.755 4.215 -28.058 1.00 95.94 271 ARG A O 1
ATOM 2084 N N . GLY A 1 272 ? 27.927 3.996 -27.474 1.00 96.94 272 GLY A N 1
ATOM 2085 C CA . GLY A 1 272 ? 28.489 4.530 -28.714 1.00 96.94 272 GLY A CA 1
ATOM 2086 C C . GLY A 1 272 ? 28.285 3.604 -29.914 1.00 96.94 272 GLY A C 1
ATOM 2087 O O . GLY A 1 272 ? 28.289 4.075 -31.047 1.00 96.94 272 GLY A O 1
ATOM 2088 N N . ARG A 1 273 ? 28.048 2.307 -29.669 1.00 97.00 273 ARG A N 1
ATOM 2089 C CA . ARG A 1 273 ? 27.813 1.291 -30.710 1.00 97.00 273 ARG A CA 1
ATOM 2090 C C . ARG A 1 273 ? 26.341 1.071 -31.051 1.00 97.00 273 ARG A C 1
ATOM 2092 O O . ARG A 1 273 ? 26.052 0.355 -32.002 1.00 97.00 273 ARG A O 1
ATOM 2099 N N . LEU A 1 274 ? 25.429 1.645 -30.270 1.00 97.62 274 LEU A N 1
ATOM 2100 C CA . LEU A 1 274 ? 23.989 1.531 -30.497 1.00 97.62 274 LEU A CA 1
ATOM 2101 C C . LEU A 1 274 ? 23.522 2.566 -31.525 1.00 97.62 274 LEU A C 1
ATOM 2103 O O . LEU A 1 274 ? 24.033 3.696 -31.539 1.00 97.62 274 LEU A O 1
ATOM 2107 N N . SER A 1 275 ? 22.510 2.203 -32.320 1.00 97.62 275 SER A N 1
ATOM 2108 C CA . SER A 1 275 ? 21.779 3.156 -33.162 1.00 97.62 275 SER A CA 1
ATOM 2109 C C . SER A 1 275 ? 21.149 4.263 -32.303 1.00 97.62 275 SER A C 1
ATOM 2111 O O . SER A 1 275 ? 21.035 4.149 -31.076 1.00 97.62 275 SER A O 1
ATOM 2113 N N . HIS A 1 276 ? 20.737 5.368 -32.929 1.00 96.19 276 HIS A N 1
ATOM 2114 C CA . HIS A 1 276 ? 20.065 6.445 -32.197 1.00 96.19 276 HIS A CA 1
ATOM 2115 C C . HIS A 1 276 ? 18.762 5.960 -31.537 1.00 96.19 276 HIS A C 1
ATOM 2117 O O . HIS A 1 276 ? 18.514 6.280 -30.375 1.00 96.19 276 HIS A O 1
ATOM 2123 N N . GLU A 1 277 ? 17.973 5.143 -32.241 1.00 94.50 277 GLU A N 1
ATOM 2124 C CA . GLU A 1 277 ? 16.706 4.606 -31.736 1.00 94.50 277 GLU A CA 1
ATOM 2125 C C . GLU A 1 277 ? 16.928 3.611 -30.587 1.00 94.50 277 GLU A C 1
ATOM 2127 O O . GLU A 1 277 ? 16.316 3.756 -29.524 1.00 94.50 277 GLU A O 1
ATOM 2132 N N . GLN A 1 278 ? 17.884 2.684 -30.732 1.00 97.75 278 GLN A N 1
ATOM 2133 C CA . GLN A 1 278 ? 18.284 1.763 -29.662 1.00 97.75 278 GLN A CA 1
ATOM 2134 C C . GLN A 1 278 ? 18.736 2.513 -28.412 1.00 97.75 278 GLN A C 1
ATOM 2136 O O . GLN A 1 278 ? 18.323 2.175 -27.304 1.00 97.75 278 GLN A O 1
ATOM 2141 N N . ARG A 1 279 ? 19.571 3.546 -28.575 1.00 97.31 279 ARG A N 1
ATOM 2142 C CA . ARG A 1 279 ? 20.090 4.333 -27.453 1.00 97.31 279 ARG A CA 1
ATOM 2143 C C . ARG A 1 279 ? 18.964 5.020 -26.689 1.00 97.31 279 ARG A C 1
ATOM 2145 O O . ARG A 1 279 ? 18.909 4.880 -25.473 1.00 97.31 279 ARG A O 1
ATOM 2152 N N . LEU A 1 280 ? 18.039 5.682 -27.388 1.00 95.31 280 LEU A N 1
ATOM 2153 C CA . LEU A 1 280 ? 16.880 6.324 -26.760 1.00 95.31 280 LEU A CA 1
ATOM 2154 C C . LEU A 1 280 ? 15.965 5.313 -26.053 1.00 95.31 280 LEU A C 1
ATOM 2156 O O . LEU A 1 280 ? 15.464 5.589 -24.963 1.00 95.31 280 LEU A O 1
ATOM 2160 N N . ALA A 1 281 ? 15.741 4.139 -26.649 1.00 94.38 281 ALA A N 1
ATOM 2161 C CA . ALA A 1 281 ? 14.949 3.081 -26.029 1.00 94.38 281 ALA A CA 1
ATOM 2162 C C . ALA A 1 281 ? 15.623 2.539 -24.758 1.00 94.38 281 ALA A C 1
ATOM 2164 O O . ALA A 1 281 ? 14.972 2.411 -23.720 1.00 94.38 281 ALA A O 1
ATOM 2165 N N . VAL A 1 282 ? 16.932 2.283 -24.811 1.00 94.75 282 VAL A N 1
ATOM 2166 C CA . VAL A 1 282 ? 17.727 1.840 -23.660 1.00 94.75 282 VAL A CA 1
ATOM 2167 C C . VAL A 1 282 ? 17.757 2.905 -22.567 1.00 94.75 282 VAL A C 1
ATOM 2169 O O . VAL A 1 282 ? 17.542 2.572 -21.406 1.00 94.75 282 VAL A O 1
ATOM 2172 N N . GLU A 1 283 ? 17.958 4.178 -22.905 1.00 93.44 283 GLU A N 1
ATOM 2173 C CA . GLU A 1 283 ? 17.906 5.287 -21.945 1.00 93.44 283 GLU A CA 1
ATOM 2174 C C . GLU A 1 283 ? 16.543 5.368 -21.261 1.00 93.44 283 GLU A C 1
ATOM 2176 O O . GLU A 1 283 ? 16.487 5.472 -20.041 1.00 93.44 283 GLU A O 1
ATOM 2181 N N . ARG A 1 284 ? 15.445 5.218 -22.007 1.00 89.94 284 ARG A N 1
ATOM 2182 C CA . ARG A 1 284 ? 14.091 5.175 -21.438 1.00 89.94 284 ARG A CA 1
ATOM 2183 C C . ARG A 1 284 ? 13.901 4.004 -20.470 1.00 89.94 284 ARG A C 1
ATOM 2185 O O . ARG A 1 284 ? 13.253 4.162 -19.439 1.00 89.94 284 ARG A O 1
ATOM 2192 N N . ILE A 1 285 ? 14.462 2.835 -20.784 1.00 89.25 285 ILE A N 1
ATOM 2193 C CA . ILE A 1 285 ? 14.421 1.656 -19.904 1.00 89.25 285 ILE A CA 1
ATOM 2194 C C . ILE A 1 285 ? 15.291 1.874 -18.657 1.00 89.25 285 ILE A C 1
ATOM 2196 O O . ILE A 1 285 ? 14.888 1.499 -17.562 1.00 89.25 285 ILE A O 1
ATOM 2200 N N . LEU A 1 286 ? 16.459 2.505 -18.794 1.00 87.62 286 LEU A N 1
ATOM 2201 C CA . LEU A 1 286 ? 17.368 2.797 -17.679 1.00 87.62 286 LEU A CA 1
ATOM 2202 C C . LEU A 1 286 ? 16.905 3.969 -16.804 1.00 87.62 286 LEU A C 1
ATOM 2204 O O . LEU A 1 286 ? 17.281 4.040 -15.639 1.00 87.62 286 LEU A O 1
ATOM 2208 N N . GLN A 1 287 ? 16.089 4.872 -17.345 1.00 85.19 287 GLN A N 1
ATOM 2209 C CA . GLN A 1 287 ? 15.353 5.882 -16.579 1.00 85.19 287 GLN A CA 1
ATOM 2210 C C . GLN A 1 287 ? 14.195 5.264 -15.776 1.00 85.19 287 GLN A C 1
ATOM 2212 O O . GLN A 1 287 ? 13.629 5.923 -14.905 1.00 85.19 287 GLN A O 1
ATOM 2217 N N . SER A 1 288 ? 13.848 4.004 -16.057 1.00 69.44 288 SER A N 1
ATOM 2218 C CA . SER A 1 288 ? 12.888 3.213 -15.291 1.00 69.44 288 SER A CA 1
ATOM 2219 C C . SER A 1 288 ? 13.513 2.713 -13.968 1.00 69.44 288 SER A C 1
ATOM 2221 O O . SER A 1 288 ? 14.728 2.774 -13.784 1.00 69.44 288 SER A O 1
ATOM 2223 N N . PRO A 1 289 ? 12.693 2.300 -12.991 1.00 62.25 289 PRO A N 1
ATOM 2224 C CA . PRO A 1 289 ? 12.953 2.492 -11.566 1.00 62.25 289 PRO A CA 1
ATOM 2225 C C . PRO A 1 289 ? 14.185 1.767 -10.996 1.00 62.25 289 PRO A C 1
ATOM 2227 O O . PRO A 1 289 ? 14.632 0.732 -11.486 1.00 62.25 289 PRO A O 1
ATOM 2230 N N . GLN A 1 290 ? 14.701 2.355 -9.907 1.00 70.81 290 GLN A N 1
ATOM 2231 C CA . GLN A 1 290 ? 15.936 2.010 -9.190 1.00 70.81 290 GLN A CA 1
ATOM 2232 C C . GLN A 1 290 ? 16.188 0.499 -9.069 1.00 70.81 290 GLN A C 1
ATOM 2234 O O . GLN A 1 290 ? 15.455 -0.217 -8.392 1.00 70.81 290 GLN A O 1
ATOM 2239 N N . THR A 1 291 ? 17.289 0.015 -9.642 1.00 77.38 291 THR A N 1
ATOM 2240 C CA . THR A 1 291 ? 17.768 -1.355 -9.419 1.00 77.38 291 THR A CA 1
ATOM 2241 C C . THR A 1 291 ? 18.081 -1.585 -7.941 1.00 77.38 291 THR A C 1
ATOM 2243 O O . THR A 1 291 ? 18.844 -0.819 -7.344 1.00 77.38 291 THR A O 1
ATOM 2246 N N . LEU A 1 292 ? 17.537 -2.651 -7.353 1.00 85.00 292 LEU A N 1
ATOM 2247 C CA . LEU A 1 292 ? 17.890 -3.065 -5.998 1.00 85.00 292 LEU A CA 1
ATOM 2248 C C . LEU A 1 292 ? 19.324 -3.612 -5.979 1.00 85.00 292 LEU A C 1
ATOM 2250 O O . LEU A 1 292 ? 19.769 -4.274 -6.918 1.00 85.00 292 LEU A O 1
ATOM 2254 N N . SER A 1 293 ? 20.064 -3.355 -4.899 1.00 85.25 293 SER A N 1
ATOM 2255 C CA . SER A 1 293 ? 21.392 -3.951 -4.725 1.00 85.25 293 SER A CA 1
ATOM 2256 C C . SER A 1 293 ? 21.283 -5.461 -4.486 1.00 85.25 293 SER A C 1
ATOM 2258 O O . SER A 1 293 ? 20.287 -5.941 -3.946 1.00 85.25 293 SER A O 1
ATOM 2260 N N . ALA A 1 294 ? 22.328 -6.222 -4.822 1.00 84.62 294 ALA A N 1
ATOM 2261 C CA . ALA A 1 294 ? 22.344 -7.673 -4.605 1.00 84.62 294 ALA A CA 1
ATOM 2262 C C . ALA A 1 294 ? 22.111 -8.056 -3.129 1.00 84.62 294 ALA A C 1
ATOM 2264 O O . ALA A 1 294 ? 21.380 -9.001 -2.841 1.00 84.62 294 ALA A O 1
ATOM 2265 N N . ALA A 1 295 ? 22.675 -7.285 -2.192 1.00 89.12 295 ALA A N 1
ATOM 2266 C CA . ALA A 1 295 ? 22.453 -7.479 -0.760 1.00 89.12 295 ALA A CA 1
ATOM 2267 C C . ALA A 1 295 ? 20.983 -7.245 -0.365 1.00 89.12 295 ALA A C 1
ATOM 2269 O O . ALA A 1 295 ? 20.419 -8.030 0.394 1.00 89.12 295 ALA A O 1
ATOM 2270 N N . MET A 1 296 ? 20.345 -6.205 -0.916 1.00 90.00 296 MET A N 1
ATOM 2271 C CA . MET A 1 296 ? 18.928 -5.922 -0.676 1.00 90.00 296 MET A CA 1
ATOM 2272 C C . MET A 1 296 ? 18.030 -7.014 -1.266 1.00 90.00 296 MET A C 1
ATOM 2274 O O . MET A 1 296 ? 17.121 -7.482 -0.588 1.00 90.00 296 MET A O 1
ATOM 2278 N N . ILE A 1 297 ? 18.315 -7.461 -2.494 1.00 91.56 297 ILE A N 1
ATOM 2279 C CA . ILE A 1 297 ? 17.611 -8.579 -3.140 1.00 91.56 297 ILE A CA 1
ATOM 2280 C C . ILE A 1 297 ? 17.668 -9.821 -2.252 1.00 91.56 297 ILE A C 1
ATOM 2282 O O . ILE A 1 297 ? 16.634 -10.420 -1.967 1.00 91.56 297 ILE A O 1
ATOM 2286 N N . GLN A 1 298 ? 18.861 -10.180 -1.771 1.00 92.88 298 GLN A N 1
ATOM 2287 C CA . GLN A 1 298 ? 19.030 -11.351 -0.920 1.00 92.88 298 GLN A CA 1
ATOM 2288 C C . GLN A 1 298 ? 18.316 -11.195 0.429 1.00 92.88 298 GLN A C 1
ATOM 2290 O O . GLN A 1 298 ? 17.737 -12.163 0.916 1.00 92.88 298 GLN A O 1
ATOM 2295 N N . SER A 1 299 ? 18.328 -9.999 1.021 1.00 93.31 299 SER A N 1
ATOM 2296 C CA . SER A 1 299 ? 17.587 -9.711 2.254 1.00 93.31 299 SER A CA 1
ATOM 2297 C C . SER A 1 299 ? 16.077 -9.901 2.052 1.00 93.31 299 SER A C 1
ATOM 2299 O O . SER A 1 299 ? 15.466 -10.733 2.718 1.00 93.31 299 SER A O 1
ATOM 2301 N N . LEU A 1 300 ? 15.492 -9.231 1.051 1.00 94.50 300 LEU A N 1
ATOM 2302 C CA . LEU A 1 300 ? 14.054 -9.284 0.755 1.00 94.50 300 LEU A CA 1
ATOM 2303 C C . LEU A 1 300 ? 13.582 -10.683 0.334 1.00 94.50 300 LEU A C 1
ATOM 2305 O O . LEU A 1 300 ? 12.483 -11.098 0.686 1.00 94.50 300 LEU A O 1
ATOM 2309 N N . ARG A 1 301 ? 14.421 -11.452 -0.371 1.00 95.81 301 ARG A N 1
ATOM 2310 C CA . ARG A 1 301 ? 14.129 -12.845 -0.763 1.00 95.81 301 ARG A CA 1
ATOM 2311 C C . ARG A 1 301 ? 13.951 -13.783 0.438 1.00 95.81 301 ARG A C 1
ATOM 2313 O O . ARG A 1 301 ? 13.366 -14.858 0.295 1.00 95.81 301 ARG A O 1
ATOM 2320 N N . ASN A 1 302 ? 14.490 -13.405 1.595 1.00 95.88 302 ASN A N 1
ATOM 2321 C CA . ASN A 1 302 ? 14.396 -14.153 2.848 1.00 95.88 302 ASN A CA 1
ATOM 2322 C C . ASN A 1 302 ? 13.465 -13.488 3.869 1.00 95.88 302 ASN A C 1
ATOM 2324 O O . ASN A 1 302 ? 13.327 -14.001 4.976 1.00 95.88 302 ASN A O 1
ATOM 2328 N N . ASP A 1 303 ? 12.838 -12.364 3.519 1.00 95.50 303 ASP A N 1
ATOM 2329 C CA . ASP A 1 303 ? 11.917 -11.659 4.399 1.00 95.50 303 ASP A CA 1
ATOM 2330 C C . ASP A 1 303 ? 10.488 -12.204 4.211 1.00 95.50 303 ASP A C 1
ATOM 2332 O O . ASP A 1 303 ? 9.870 -11.972 3.166 1.00 95.50 303 ASP A O 1
ATOM 2336 N N . PRO A 1 304 ? 9.915 -12.908 5.208 1.00 95.69 304 PRO A N 1
ATOM 2337 C CA . PRO A 1 304 ? 8.569 -13.456 5.092 1.00 95.69 304 PRO A CA 1
ATOM 2338 C C . PRO A 1 304 ? 7.508 -12.367 4.889 1.00 95.69 304 PRO A C 1
ATOM 2340 O O . PRO A 1 304 ? 6.519 -12.611 4.201 1.00 95.69 304 PRO A O 1
ATOM 2343 N N . ASN A 1 305 ? 7.705 -11.163 5.434 1.00 94.62 305 ASN A N 1
ATOM 2344 C CA . ASN A 1 305 ? 6.754 -10.065 5.282 1.00 94.62 305 ASN A CA 1
ATOM 2345 C C . ASN A 1 305 ? 6.725 -9.554 3.842 1.00 94.62 305 ASN A C 1
ATOM 2347 O O . ASN A 1 305 ? 5.643 -9.377 3.283 1.00 94.62 305 ASN A O 1
ATOM 2351 N N . PHE A 1 306 ? 7.893 -9.400 3.215 1.00 96.12 306 PHE A N 1
ATOM 2352 C CA . PHE A 1 306 ? 7.987 -9.057 1.798 1.00 96.12 306 PHE A CA 1
ATOM 2353 C C . PHE A 1 306 ? 7.329 -10.118 0.905 1.00 96.12 306 PHE A C 1
ATOM 2355 O O . PHE A 1 306 ? 6.590 -9.778 -0.021 1.00 96.12 306 PHE A O 1
ATOM 2362 N N . LEU A 1 307 ? 7.566 -11.405 1.180 1.00 97.62 307 LEU A N 1
ATOM 2363 C CA . LEU A 1 307 ? 6.976 -12.497 0.402 1.00 97.62 307 LEU A CA 1
ATOM 2364 C C . LEU A 1 307 ? 5.448 -12.548 0.544 1.00 97.62 307 LEU A C 1
ATOM 2366 O O . LEU A 1 307 ? 4.752 -12.770 -0.444 1.00 97.62 307 LEU A O 1
ATOM 2370 N N . LEU A 1 308 ? 4.913 -12.297 1.743 1.00 97.25 308 LEU A N 1
ATOM 2371 C CA . LEU A 1 308 ? 3.471 -12.142 1.949 1.00 97.25 308 LEU A CA 1
ATOM 2372 C C . LEU A 1 308 ? 2.918 -10.937 1.185 1.00 97.25 308 LEU A C 1
ATOM 2374 O O . LEU A 1 308 ? 1.866 -11.048 0.559 1.00 97.25 308 LEU A O 1
ATOM 2378 N N . ASP A 1 309 ? 3.632 -9.811 1.185 1.00 97.56 309 ASP A N 1
ATOM 2379 C CA . ASP A 1 309 ? 3.214 -8.625 0.438 1.00 97.56 309 ASP A CA 1
ATOM 2380 C C . ASP A 1 309 ? 3.198 -8.892 -1.081 1.00 97.56 309 ASP A C 1
ATOM 2382 O O . ASP A 1 309 ? 2.335 -8.379 -1.796 1.00 97.56 309 ASP A O 1
ATOM 2386 N N . CYS A 1 310 ? 4.088 -9.755 -1.588 1.00 97.75 310 CYS A N 1
ATOM 2387 C CA . CYS A 1 310 ? 4.076 -10.196 -2.987 1.00 97.75 310 CYS A CA 1
ATOM 2388 C C . CYS A 1 310 ? 2.799 -10.965 -3.371 1.00 97.75 310 CYS A C 1
ATOM 2390 O O . CYS A 1 310 ? 2.435 -10.979 -4.546 1.00 97.75 310 CYS A O 1
ATOM 2392 N N . LEU A 1 311 ? 2.082 -11.570 -2.416 1.00 98.00 311 LEU A N 1
ATOM 2393 C CA . LEU A 1 311 ? 0.821 -12.277 -2.684 1.00 98.00 311 LEU A CA 1
ATOM 2394 C C . LEU A 1 311 ? -0.337 -11.324 -3.039 1.00 98.00 311 LEU A C 1
ATOM 2396 O O . LEU A 1 311 ? -1.343 -11.769 -3.597 1.00 98.00 311 LEU A O 1
ATOM 2400 N N . TYR A 1 312 ? -0.191 -10.021 -2.779 1.00 97.12 312 TYR A N 1
ATOM 2401 C CA . TYR A 1 312 ? -1.133 -8.993 -3.236 1.00 97.12 312 TYR A CA 1
ATOM 2402 C C . TYR A 1 312 ? -0.899 -8.552 -4.687 1.00 97.12 312 TYR A C 1
ATOM 2404 O O . TYR A 1 312 ? -1.802 -7.982 -5.300 1.00 97.12 312 TYR A O 1
ATOM 2412 N N . VAL A 1 313 ? 0.282 -8.818 -5.258 1.00 96.31 313 VAL A N 1
ATOM 2413 C CA . VAL A 1 313 ? 0.640 -8.355 -6.606 1.00 96.31 313 VAL A CA 1
ATOM 2414 C C . VAL A 1 313 ? -0.277 -9.017 -7.653 1.00 96.31 313 VAL A C 1
ATOM 2416 O O . VAL A 1 313 ? -0.468 -10.238 -7.609 1.00 96.31 313 VAL A O 1
ATOM 2419 N N . PRO A 1 314 ? -0.842 -8.265 -8.624 1.00 94.00 314 PRO A N 1
ATOM 2420 C CA . PRO A 1 314 ? -1.738 -8.819 -9.649 1.00 94.00 314 PRO A CA 1
ATOM 2421 C C . PRO A 1 314 ? -1.102 -9.872 -10.570 1.00 94.00 314 PRO A C 1
ATOM 2423 O O . PRO A 1 314 ? -1.805 -10.740 -11.092 1.00 94.00 314 PRO A O 1
ATOM 2426 N N . ASP A 1 315 ? 0.219 -9.848 -10.736 1.00 93.56 315 ASP A N 1
ATOM 2427 C CA . ASP A 1 315 ? 0.963 -10.818 -11.540 1.00 93.56 315 ASP A CA 1
ATOM 2428 C C . ASP A 1 315 ? 0.984 -12.201 -10.866 1.00 93.56 315 ASP A C 1
ATOM 2430 O O . ASP A 1 315 ? 1.554 -12.395 -9.791 1.00 93.56 315 ASP A O 1
ATOM 2434 N N . ARG A 1 316 ? 0.372 -13.190 -11.525 1.00 94.75 316 ARG A N 1
ATOM 2435 C CA . ARG A 1 316 ? 0.319 -14.575 -11.042 1.00 94.75 316 ARG A CA 1
ATOM 2436 C C . ARG A 1 316 ? 1.706 -15.199 -10.872 1.00 94.75 316 ARG A C 1
ATOM 2438 O O . ARG A 1 316 ? 1.894 -15.987 -9.949 1.00 94.75 316 ARG A O 1
ATOM 2445 N N . SER A 1 317 ? 2.666 -14.865 -11.735 1.00 90.81 317 SER A N 1
ATOM 2446 C CA . SER A 1 317 ? 4.020 -15.429 -11.665 1.00 90.81 317 SER A CA 1
ATOM 2447 C C . SER A 1 317 ? 4.754 -14.972 -10.401 1.00 90.81 317 SER A C 1
ATOM 2449 O O . SER A 1 317 ? 5.357 -15.795 -9.715 1.00 90.81 317 SER A O 1
ATOM 2451 N N . VAL A 1 318 ? 4.588 -13.700 -10.020 1.00 94.62 318 VAL A N 1
ATOM 2452 C CA . VAL A 1 318 ? 5.096 -13.136 -8.759 1.00 94.62 318 VAL A CA 1
ATOM 2453 C C . VAL A 1 318 ? 4.489 -13.857 -7.557 1.00 94.62 318 VAL A C 1
ATOM 2455 O O . VAL A 1 318 ? 5.224 -14.291 -6.671 1.00 94.62 318 VAL A O 1
ATOM 2458 N N . ARG A 1 319 ? 3.162 -14.051 -7.537 1.00 97.50 319 ARG A N 1
ATOM 2459 C CA . ARG A 1 319 ? 2.492 -14.765 -6.434 1.00 97.50 319 ARG A CA 1
ATOM 2460 C C . ARG A 1 319 ? 2.965 -16.212 -6.308 1.00 97.50 319 ARG A C 1
ATOM 2462 O O . ARG A 1 319 ? 3.221 -16.671 -5.199 1.00 97.50 319 ARG A O 1
ATOM 2469 N N . ALA A 1 320 ? 3.106 -16.917 -7.430 1.00 96.69 320 ALA A N 1
ATOM 2470 C CA . ALA A 1 320 ? 3.586 -18.295 -7.447 1.00 96.69 320 ALA A CA 1
ATOM 2471 C C . ALA A 1 320 ? 5.026 -18.405 -6.917 1.00 96.69 320 ALA A C 1
ATOM 2473 O O . ALA A 1 320 ? 5.294 -19.244 -6.059 1.00 96.69 320 ALA A O 1
ATOM 2474 N N . ALA A 1 321 ? 5.931 -17.531 -7.370 1.00 95.56 321 ALA A N 1
ATOM 2475 C CA . ALA A 1 321 ? 7.318 -17.512 -6.910 1.00 95.56 321 ALA A CA 1
ATOM 2476 C C . ALA A 1 321 ? 7.428 -17.153 -5.417 1.00 95.56 321 ALA A C 1
ATOM 2478 O O . ALA A 1 321 ? 8.171 -17.796 -4.672 1.00 95.56 321 ALA A O 1
ATOM 2479 N N . ALA A 1 322 ? 6.640 -16.178 -4.953 1.00 97.69 322 ALA A N 1
ATOM 2480 C CA . ALA A 1 322 ? 6.581 -15.804 -3.544 1.00 97.69 322 ALA A CA 1
ATOM 2481 C C . ALA A 1 322 ? 6.071 -16.953 -2.661 1.00 97.69 322 ALA A C 1
ATOM 2483 O O . ALA A 1 322 ? 6.679 -17.249 -1.632 1.00 97.69 322 ALA A O 1
ATOM 2484 N N . LEU A 1 323 ? 4.999 -17.637 -3.079 1.00 97.88 323 LEU A N 1
ATOM 2485 C CA . LEU A 1 323 ? 4.468 -18.797 -2.362 1.00 97.88 323 LEU A CA 1
ATOM 2486 C C . LEU A 1 323 ? 5.477 -19.949 -2.330 1.00 97.88 323 LEU A C 1
ATOM 2488 O O . LEU A 1 323 ? 5.703 -20.517 -1.265 1.00 97.88 323 LEU A O 1
ATOM 2492 N N . ALA A 1 324 ? 6.121 -20.261 -3.457 1.00 97.06 324 ALA A N 1
ATOM 2493 C CA . ALA A 1 324 ? 7.152 -21.294 -3.510 1.00 97.06 324 ALA A CA 1
ATOM 2494 C C . ALA A 1 324 ? 8.303 -20.982 -2.539 1.00 97.06 324 ALA A C 1
ATOM 2496 O O . ALA A 1 324 ? 8.755 -21.862 -1.804 1.00 97.06 324 ALA A O 1
ATOM 2497 N N . ARG A 1 325 ? 8.739 -19.716 -2.468 1.00 97.00 325 ARG A N 1
ATOM 2498 C CA . ARG A 1 325 ? 9.775 -19.292 -1.520 1.00 97.00 325 ARG A CA 1
ATOM 2499 C C . ARG A 1 325 ? 9.307 -19.376 -0.065 1.00 97.00 325 ARG A C 1
ATOM 2501 O O . ARG A 1 325 ? 10.055 -19.875 0.774 1.00 97.00 325 ARG A O 1
ATOM 2508 N N . LEU A 1 326 ? 8.073 -18.963 0.233 1.00 97.12 326 LEU A N 1
ATOM 2509 C CA . LEU A 1 326 ? 7.470 -19.130 1.561 1.00 97.12 326 LEU A CA 1
ATOM 2510 C C . LEU A 1 326 ? 7.407 -20.605 1.966 1.00 97.12 326 LEU A C 1
ATOM 2512 O O . LEU A 1 326 ? 7.752 -20.929 3.096 1.00 97.12 326 LEU A O 1
ATOM 2516 N N . GLN A 1 327 ? 7.043 -21.502 1.048 1.00 97.06 327 GLN A N 1
ATOM 2517 C CA . GLN A 1 327 ? 6.981 -22.944 1.297 1.00 97.06 327 GLN A CA 1
ATOM 2518 C C . GLN A 1 327 ? 8.359 -23.572 1.528 1.00 97.06 327 GLN A C 1
ATOM 2520 O O . GLN A 1 327 ? 8.482 -24.490 2.333 1.00 97.06 327 GLN A O 1
ATOM 2525 N N . GLN A 1 328 ? 9.416 -23.054 0.896 1.00 96.38 328 GLN A N 1
ATOM 2526 C CA . GLN A 1 328 ? 10.791 -23.465 1.210 1.00 96.38 328 GLN A CA 1
ATOM 2527 C C . GLN A 1 328 ? 11.192 -23.089 2.643 1.00 96.38 328 GLN A C 1
ATOM 2529 O O . GLN A 1 328 ? 11.919 -23.838 3.291 1.00 96.38 328 GLN A O 1
ATOM 2534 N N . MET A 1 329 ? 10.725 -21.942 3.147 1.00 95.50 329 MET A N 1
ATOM 2535 C CA . MET A 1 329 ? 10.971 -21.512 4.530 1.00 95.50 329 MET A CA 1
ATOM 2536 C C . MET A 1 329 ? 10.044 -22.220 5.531 1.00 95.50 329 MET A C 1
ATOM 2538 O O . MET A 1 329 ? 10.421 -22.448 6.679 1.00 95.50 329 MET A O 1
ATOM 2542 N N . ARG A 1 330 ? 8.817 -22.529 5.102 1.00 95.88 330 ARG A N 1
ATOM 2543 C CA . ARG A 1 330 ? 7.706 -23.049 5.907 1.00 95.88 330 ARG A CA 1
ATOM 2544 C C . ARG A 1 330 ? 6.848 -24.008 5.066 1.00 95.88 330 ARG A C 1
ATOM 2546 O O . ARG A 1 330 ? 5.852 -23.580 4.477 1.00 95.88 330 ARG A O 1
ATOM 2553 N N . PRO A 1 331 ? 7.203 -25.306 5.005 1.00 96.38 331 PRO A N 1
ATOM 2554 C CA . PRO A 1 331 ? 6.512 -26.288 4.157 1.00 96.38 331 PRO A CA 1
ATOM 2555 C C . PRO A 1 331 ? 5.021 -26.483 4.475 1.00 96.38 331 PRO A C 1
ATOM 2557 O O . PRO A 1 331 ? 4.278 -27.023 3.660 1.00 96.38 331 PRO A O 1
ATOM 2560 N N . ASP A 1 332 ? 4.573 -26.045 5.654 1.00 95.69 332 ASP A N 1
ATOM 2561 C CA . ASP A 1 332 ? 3.188 -26.093 6.122 1.00 95.69 332 ASP A CA 1
ATOM 2562 C C . ASP A 1 332 ? 2.271 -25.030 5.486 1.00 95.69 332 ASP A C 1
ATOM 2564 O O . ASP A 1 332 ? 1.046 -25.121 5.602 1.00 95.69 332 ASP A O 1
ATOM 2568 N N . VAL A 1 333 ? 2.833 -24.034 4.790 1.00 96.75 333 VAL A N 1
ATOM 2569 C CA . VAL A 1 333 ? 2.069 -22.935 4.185 1.00 96.75 333 VAL A CA 1
ATOM 2570 C C . VAL A 1 333 ? 1.197 -23.434 3.028 1.00 96.75 333 VAL A C 1
ATOM 2572 O O . VAL A 1 333 ? 1.682 -23.872 1.981 1.00 96.75 333 VAL A O 1
ATOM 2575 N N . LYS A 1 334 ? -0.123 -23.284 3.195 1.00 96.56 334 LYS A N 1
ATOM 2576 C CA . LYS A 1 334 ? -1.140 -23.504 2.157 1.00 96.56 334 LYS A CA 1
ATOM 2577 C C . LYS A 1 334 ? -1.809 -22.180 1.807 1.00 96.56 334 LYS A C 1
ATOM 2579 O O . LYS A 1 334 ? -2.335 -21.503 2.689 1.00 96.56 334 LYS A O 1
ATOM 2584 N N . PHE A 1 335 ? -1.806 -21.824 0.527 1.00 97.88 335 PHE A N 1
ATOM 2585 C CA . PHE A 1 335 ? -2.399 -20.586 0.032 1.00 97.88 335 PHE A CA 1
ATOM 2586 C C . PHE A 1 335 ? -2.892 -20.772 -1.404 1.00 97.88 335 PHE A C 1
ATOM 2588 O O . PHE A 1 335 ? -2.203 -21.391 -2.212 1.00 97.88 335 PHE A O 1
ATOM 2595 N N . ASP A 1 336 ? -4.068 -20.230 -1.714 1.00 98.12 336 ASP A N 1
ATOM 2596 C CA . ASP A 1 336 ? -4.610 -20.210 -3.072 1.00 98.12 336 ASP A CA 1
ATOM 2597 C C . ASP A 1 336 ? -4.201 -18.906 -3.775 1.00 98.12 336 ASP A C 1
ATOM 2599 O O . ASP A 1 336 ? -4.677 -17.821 -3.437 1.00 98.12 336 ASP A O 1
ATOM 2603 N N . ILE A 1 337 ? -3.289 -19.006 -4.747 1.00 97.88 337 ILE A N 1
ATOM 2604 C CA . ILE A 1 337 ? -2.791 -17.851 -5.512 1.00 97.88 337 ILE A CA 1
ATOM 2605 C C . ILE A 1 337 ? -3.786 -17.342 -6.563 1.00 97.88 337 ILE A C 1
ATOM 2607 O O . ILE A 1 337 ? -3.594 -16.236 -7.082 1.00 97.88 337 ILE A O 1
ATOM 2611 N N . ASP A 1 338 ? -4.805 -18.136 -6.893 1.00 97.81 338 ASP A N 1
ATOM 2612 C CA . ASP A 1 338 ? -5.795 -17.853 -7.933 1.00 97.81 338 ASP A CA 1
ATOM 2613 C C . ASP A 1 338 ? -7.139 -17.386 -7.341 1.00 97.81 338 ASP A C 1
ATOM 2615 O O . ASP A 1 338 ? -8.011 -16.935 -8.085 1.00 97.81 338 ASP A O 1
ATOM 2619 N N . ALA A 1 339 ? -7.269 -17.382 -6.007 1.00 97.56 339 ALA A N 1
ATOM 2620 C CA . ALA A 1 339 ? -8.380 -16.758 -5.292 1.00 97.56 339 ALA A CA 1
ATOM 2621 C C . ALA A 1 339 ? -8.561 -15.282 -5.691 1.00 97.56 339 ALA A C 1
ATOM 2623 O O . ALA A 1 339 ? -7.605 -14.603 -6.087 1.00 97.56 339 ALA A O 1
ATOM 2624 N N . ASP A 1 340 ? -9.782 -14.760 -5.565 1.00 96.00 340 ASP A N 1
ATOM 2625 C CA . ASP A 1 340 ? -10.064 -13.345 -5.811 1.00 96.00 340 ASP A CA 1
ATOM 2626 C C . ASP A 1 340 ? -9.294 -12.429 -4.828 1.00 96.00 340 ASP A C 1
ATOM 2628 O O . ASP A 1 340 ? -8.806 -12.896 -3.792 1.00 96.00 340 ASP A O 1
ATOM 2632 N N . PRO A 1 341 ? -9.121 -11.129 -5.138 1.00 92.81 341 PRO A N 1
ATOM 2633 C CA . PRO A 1 341 ? -8.323 -10.226 -4.309 1.00 92.81 341 PRO A CA 1
ATOM 2634 C C . PRO A 1 341 ? -8.733 -10.173 -2.828 1.00 92.81 341 PRO A C 1
ATOM 2636 O O . PRO A 1 341 ? -7.844 -10.155 -1.973 1.00 92.81 341 PRO A O 1
ATOM 2639 N N . ASP A 1 342 ? -10.034 -10.202 -2.522 1.00 89.62 342 ASP A N 1
ATOM 2640 C CA . ASP A 1 342 ? -10.546 -10.109 -1.149 1.00 89.62 342 ASP A CA 1
ATOM 2641 C C . ASP A 1 342 ? -10.225 -11.407 -0.382 1.00 89.62 342 ASP A C 1
ATOM 2643 O O . ASP A 1 342 ? -9.699 -11.385 0.737 1.00 89.62 342 ASP A O 1
ATOM 2647 N N . ALA A 1 343 ? -10.454 -12.562 -1.016 1.00 94.88 343 ALA A N 1
ATOM 2648 C CA . ALA A 1 343 ? -10.112 -13.865 -0.452 1.00 94.88 343 ALA A CA 1
ATOM 2649 C C . ALA A 1 343 ? -8.596 -14.037 -0.240 1.00 94.88 343 ALA A C 1
ATOM 2651 O O . ALA A 1 343 ? -8.172 -14.571 0.796 1.00 94.88 343 ALA A O 1
ATOM 2652 N N . ARG A 1 344 ? -7.766 -13.538 -1.171 1.00 96.25 344 ARG A N 1
ATOM 2653 C CA . ARG A 1 344 ? -6.302 -13.509 -1.010 1.00 96.25 344 ARG A CA 1
ATOM 2654 C C . ARG A 1 344 ? -5.891 -12.649 0.175 1.00 96.25 344 ARG A C 1
ATOM 2656 O O . ARG A 1 344 ? -5.088 -13.112 0.982 1.00 96.25 344 ARG A O 1
ATOM 2663 N N . ALA A 1 345 ? -6.460 -11.452 0.325 1.00 93.44 345 ALA A N 1
ATOM 2664 C CA . ALA A 1 345 ? -6.160 -10.571 1.452 1.00 93.44 345 ALA A CA 1
ATOM 2665 C C . ALA A 1 345 ? -6.459 -11.241 2.800 1.00 93.44 345 ALA A C 1
ATOM 2667 O O . ALA A 1 345 ? -5.605 -11.277 3.689 1.00 93.44 345 ALA A O 1
ATOM 2668 N N . ALA A 1 346 ? -7.623 -11.886 2.918 1.00 92.62 346 ALA A N 1
ATOM 2669 C CA . ALA A 1 346 ? -7.970 -12.660 4.106 1.00 92.62 346 ALA A CA 1
ATOM 2670 C C . ALA A 1 346 ? -6.995 -13.832 4.347 1.00 92.62 346 ALA A C 1
ATOM 2672 O O . ALA A 1 346 ? -6.636 -14.126 5.489 1.00 92.62 346 ALA A O 1
ATOM 2673 N N . GLY A 1 347 ? -6.544 -14.505 3.284 1.00 96.25 347 GLY A N 1
ATOM 2674 C CA . GLY A 1 347 ? -5.521 -15.549 3.363 1.00 96.25 347 GLY A CA 1
ATOM 2675 C C . GLY A 1 347 ? -4.175 -15.035 3.876 1.00 96.25 347 GLY A C 1
ATOM 2676 O O . GLY A 1 347 ? -3.586 -15.654 4.762 1.00 96.25 347 GLY A O 1
ATOM 2677 N N . VAL A 1 348 ? -3.714 -13.887 3.373 1.00 96.81 348 VAL A N 1
ATOM 2678 C CA . VAL A 1 348 ? -2.447 -13.270 3.788 1.00 96.81 348 VAL A CA 1
ATOM 2679 C C . VAL A 1 348 ? -2.512 -12.850 5.254 1.00 96.81 348 VAL A C 1
ATOM 2681 O O . VAL A 1 348 ? -1.584 -13.142 6.009 1.00 96.81 348 VAL A O 1
ATOM 2684 N N . ALA A 1 349 ? -3.623 -12.252 5.693 1.00 92.94 349 ALA A N 1
ATOM 2685 C CA . ALA A 1 349 ? -3.828 -11.884 7.093 1.00 92.94 349 ALA A CA 1
ATOM 2686 C C . ALA A 1 349 ? -3.725 -13.101 8.034 1.00 92.94 349 ALA A C 1
ATOM 2688 O O . ALA A 1 349 ? -3.043 -13.036 9.061 1.00 92.94 349 ALA A O 1
ATOM 2689 N N . ARG A 1 350 ? -4.327 -14.242 7.656 1.00 94.81 350 ARG A N 1
ATOM 2690 C CA . ARG A 1 350 ? -4.209 -15.501 8.415 1.00 94.81 350 ARG A CA 1
ATOM 2691 C C . ARG A 1 350 ? -2.770 -16.013 8.471 1.00 94.81 350 ARG A C 1
ATOM 2693 O O . ARG A 1 350 ? -2.306 -16.380 9.548 1.00 94.81 350 ARG A O 1
ATOM 2700 N N . LEU A 1 351 ? -2.054 -16.012 7.343 1.00 96.00 351 LEU A N 1
ATOM 2701 C CA . LEU A 1 351 ? -0.648 -16.430 7.301 1.00 96.00 351 LEU A CA 1
ATOM 2702 C C . LEU A 1 351 ? 0.237 -15.539 8.179 1.00 96.00 351 LEU A C 1
ATOM 2704 O O . LEU A 1 351 ? 1.083 -16.046 8.911 1.00 96.00 351 LEU A O 1
ATOM 2708 N N . ARG A 1 352 ? 0.017 -14.221 8.160 1.00 94.50 352 ARG A N 1
ATOM 2709 C CA . ARG A 1 352 ? 0.785 -13.272 8.977 1.00 94.50 352 ARG A CA 1
ATOM 2710 C C . ARG A 1 352 ? 0.549 -13.494 10.473 1.00 94.50 352 ARG A C 1
ATOM 2712 O O . ARG A 1 352 ? 1.507 -13.498 11.242 1.00 94.50 352 ARG A O 1
ATOM 2719 N N . ALA A 1 353 ? -0.698 -13.743 10.879 1.00 92.12 353 ALA A N 1
ATOM 2720 C CA . ALA A 1 353 ? -1.029 -14.099 12.260 1.00 92.12 353 ALA A CA 1
ATOM 2721 C C . ALA A 1 353 ? -0.355 -15.414 12.693 1.00 92.12 353 ALA A C 1
ATOM 2723 O O . ALA A 1 353 ? 0.228 -15.484 13.776 1.00 92.12 353 ALA A O 1
ATOM 2724 N N . ALA A 1 354 ? -0.366 -16.430 11.825 1.00 93.31 354 ALA A N 1
ATOM 2725 C CA . ALA A 1 354 ? 0.314 -17.696 12.084 1.00 93.31 354 ALA A CA 1
ATOM 2726 C C . ALA A 1 354 ? 1.834 -17.509 12.235 1.00 93.31 354 ALA A C 1
ATOM 2728 O O . ALA A 1 354 ? 2.426 -18.058 13.160 1.00 93.31 354 ALA A O 1
ATOM 2729 N N . LEU A 1 355 ? 2.467 -16.684 11.397 1.00 89.75 355 LEU A N 1
ATOM 2730 C CA . LEU A 1 355 ? 3.903 -16.406 11.492 1.00 89.75 355 LEU A CA 1
ATOM 2731 C C . LEU A 1 355 ? 4.275 -15.616 12.754 1.00 89.75 355 LEU A C 1
ATOM 2733 O O . LEU A 1 355 ? 5.297 -15.917 13.366 1.00 89.75 355 LEU A O 1
ATOM 2737 N N . ALA A 1 356 ? 3.435 -14.674 13.193 1.00 88.69 356 ALA A N 1
ATOM 2738 C CA . ALA A 1 356 ? 3.658 -13.924 14.431 1.00 88.69 356 ALA A CA 1
ATOM 2739 C C . ALA A 1 356 ? 3.610 -14.820 15.686 1.00 88.69 356 ALA A C 1
ATOM 2741 O O . ALA A 1 356 ? 4.385 -14.619 16.622 1.00 88.69 356 ALA A O 1
ATOM 2742 N N . SER A 1 357 ? 2.747 -15.843 15.696 1.00 85.44 357 SER A N 1
ATOM 2743 C CA . SER A 1 357 ? 2.630 -16.785 16.822 1.00 85.44 357 SER A CA 1
ATOM 2744 C C . SER A 1 357 ? 3.838 -17.713 17.011 1.00 85.44 357 SER A C 1
ATOM 2746 O O . SER A 1 357 ? 4.002 -18.280 18.085 1.00 85.44 357 SER A O 1
ATOM 2748 N N . VAL A 1 358 ? 4.706 -17.844 16.001 1.00 78.19 358 VAL A N 1
ATOM 2749 C CA . VAL A 1 358 ? 5.897 -18.716 16.041 1.00 78.19 358 VAL A CA 1
ATOM 2750 C C . VAL A 1 358 ? 7.135 -17.969 16.555 1.00 78.19 358 VAL A C 1
ATOM 2752 O O . VAL A 1 358 ? 8.240 -18.504 16.517 1.00 78.19 358 VAL A O 1
ATOM 2755 N N . THR A 1 359 ? 6.971 -16.743 17.067 1.00 64.38 359 THR A N 1
ATOM 2756 C CA . THR A 1 359 ? 8.072 -15.999 17.693 1.00 64.38 359 THR A CA 1
ATOM 2757 C C . THR A 1 359 ? 8.732 -16.894 18.753 1.00 64.38 359 THR A C 1
ATOM 2759 O O . THR A 1 359 ? 8.044 -17.313 19.689 1.00 64.38 359 THR A O 1
ATOM 2762 N N . PRO A 1 360 ? 10.020 -17.257 18.586 1.00 47.03 360 PRO A N 1
ATOM 2763 C CA . PRO A 1 360 ? 10.686 -18.204 19.468 1.00 47.03 360 PRO A CA 1
ATOM 2764 C C . PRO A 1 360 ? 10.628 -17.696 20.912 1.00 47.03 360 PRO A C 1
ATOM 2766 O O . PRO A 1 360 ? 10.603 -16.475 21.110 1.00 47.03 360 PRO A O 1
ATOM 2769 N N . PRO A 1 361 ? 10.605 -18.598 21.916 1.00 47.34 361 PRO A N 1
ATOM 2770 C CA . PRO A 1 361 ? 10.689 -18.190 23.312 1.00 47.34 361 PRO A CA 1
ATOM 2771 C C . PRO A 1 361 ? 11.867 -17.230 23.429 1.00 47.34 361 PRO A C 1
ATOM 2773 O O . PRO A 1 361 ? 12.978 -17.585 23.026 1.00 47.34 361 PRO A O 1
ATOM 2776 N N . GLN A 1 362 ? 11.597 -15.994 23.869 1.00 44.47 362 GLN A N 1
ATOM 2777 C CA . GLN A 1 362 ? 12.640 -14.995 24.072 1.00 44.47 362 GLN A CA 1
ATOM 2778 C C . GLN A 1 362 ? 13.750 -15.687 24.850 1.00 44.47 362 GLN A C 1
ATOM 2780 O O . GLN A 1 362 ? 13.476 -16.277 25.897 1.00 44.47 362 GL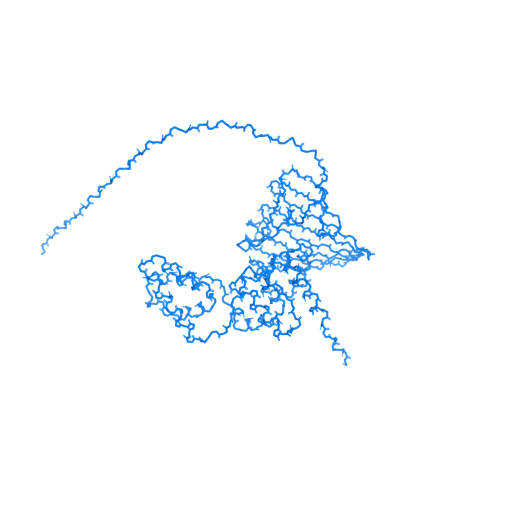N A O 1
ATOM 2785 N N . ALA A 1 363 ? 14.957 -15.716 24.279 1.00 41.94 363 ALA A N 1
ATOM 2786 C CA . ALA A 1 363 ? 16.127 -16.255 24.947 1.00 41.94 363 ALA A CA 1
ATOM 2787 C C . ALA A 1 363 ? 16.313 -15.412 26.208 1.00 41.94 363 ALA A C 1
ATOM 2789 O O . ALA A 1 363 ? 16.832 -14.301 26.144 1.00 41.94 363 ALA A O 1
ATOM 2790 N N . GLY A 1 364 ? 15.735 -15.902 27.303 1.00 49.38 364 GLY A N 1
ATOM 2791 C CA . GLY A 1 364 ? 15.673 -15.197 28.561 1.00 49.38 364 GLY A CA 1
ATOM 2792 C C . GLY A 1 364 ? 17.078 -14.911 29.045 1.00 49.38 364 GLY A C 1
ATOM 2793 O O . GLY A 1 364 ? 17.949 -15.785 28.964 1.00 49.38 364 GLY A O 1
ATOM 2794 N N . ASP A 1 365 ? 17.245 -13.675 29.509 1.00 45.78 365 ASP A N 1
ATOM 2795 C CA . ASP A 1 365 ? 17.997 -13.312 30.707 1.00 45.78 365 ASP A CA 1
ATOM 2796 C C . ASP A 1 365 ? 18.737 -14.504 31.327 1.00 45.78 365 ASP A C 1
ATOM 2798 O O . ASP A 1 365 ? 18.159 -15.324 32.049 1.00 45.78 365 ASP A O 1
ATOM 2802 N N . ARG A 1 366 ? 20.027 -14.599 31.007 1.00 35.91 366 ARG A N 1
ATOM 2803 C CA . ARG A 1 366 ? 21.006 -15.319 31.814 1.00 35.91 366 ARG A CA 1
ATOM 2804 C C . ARG A 1 366 ? 21.932 -14.323 32.473 1.00 35.91 366 ARG A C 1
ATOM 2806 O O . ARG A 1 366 ? 22.371 -13.395 31.756 1.00 35.91 366 ARG A O 1
#

Sequence (366 aa):
MPLFPMAVLVASVALAQPTTRPIPPATVAATRPVFRPAPRPLGEPLGKVPLRDLCRLSMENGQIEVTTTLQSTSAMARPVTIPELDGQSKVICHDYIYSLENLLTRPDGRHITTKVDVRTANVNIEQTVQEGQQIHTVALYQSRSDSRTGLKAGQVRLTVTSTVTGAATRPQQISWQAEDLGALRRQRPAEIDQYLRPVLRTLHAEHLLAPEPWAAHQVLADPQPAAQLHADVMELVAKLDADAYLDRQEAAARLQKMGGHAAAVLSRLDRGRLSHEQRLAVERILQSPQTLSAAMIQSLRNDPNFLLDCLYVPDRSVRAAALARLQQMRPDVKFDIDADPDARAAGVARLRAALASVTPPQAGDR